Protein 4UAP (pdb70)

B-factor: mean 17.3, std 9.87, range [1.1, 60.05]

Sequence (299 aa):
SHMNITVSGDSSQLQSGMGLDKLIDGTTSSDDSSRMDLKWIFTSDQQDKGTTLPFEMTFEFNEPKTLENFTIYNRMNSNGTINIAAMKKVKAVGYLNGEEFDLGEKANNITSATTVYELGGKEFDKIVITALDSHKDKNTLAINEIEFYEKSSHMNITVSGDSSQLQSGMGLDKLIDGTTSSDDSSRMDLKWIFTSDQQDKGTLPFEMTFEFNEPKTLENFTIYNRMNSNGTINIAAMKKVKAVGYLNGEEFDLGEKANITSATTVYELGGKEFDKIVITALDSHKDKNTLAINEIEFYEK

Foldseek 3Di:
DDFDKDKDFDQQQWDPQAGPCLQAVPWQALDPNNKTKGHDDDDPPDPRFHFPFTKMKMFGPDKFFFQKKKWFWRPDPVQWGDQLEFFKKWKWFADPNDIGGQGMDGRDIHRMDMRGRRRDIGRMMMMTRHDGNHGRRGYMTRYMGIGGDD/DDWDKDKDFDQQQWAPQAGPCLQAVPWLALDPNNKTKGHDDDDDVDPRFHFDQTKMKIFTPAKDFFQKKKWFWRPDPVFWGDLLTFFKKWKWFADPRDIHTQGMDGRDIHRMDMRGDHRDIGRMMMMTRHDGNHGRRGYMTRYMGIHDD

Organism: Clostridium perfringens (strain ATCC 13124 / DSM 756 / JCM 1290 / NCIMB 6125 / NCTC 8237 / Type A) (NCBI:txid195103)

Radius of gyration: 20.45 Å; Cα contacts (8 Å, |Δi|>4): 781; chains: 2; bounding box: 58×43×59 Å

Secondary structure (P-SEA, 3-state):
cbbbbbbbcccccccccccccccccccccccccccccccccccccccccccccbbbbbbccccccccbbbbbccccccccccccccccccbbbbcccccccccccccccccccccccccccccbbbbbbccccccccbbbbcbbbbbccc/cbbbbbbbcccccccccccccccccccccccccccccccccccccccccccccbbbbbbccccccccbbbbbccccccccccccccccccbbbbcccccccccccccccccccccccccccccbbbbbbccccccccbbbbcbbbbbcc

Nearest PDB structures (foldseek):
  4uap-assembly2_B  TM=1.004E+00  e=4.461E-30  Clostridium perfringens ATCC 13124
  1t2x-assembly1_A  TM=7.916E-01  e=2.651E-08  Fusarium sp.
  2vz3-assembly1_A  TM=8.047E-01  e=5.692E-08  Fusarium graminearum
  6xlr-assembly1_A  TM=7.893E-01  e=4.499E-08  Fusarium graminearum
  2eid-assembly1_A  TM=7.692E-01  e=2.982E-08  Fusarium graminearum

Solvent-accessible surface area: 14359 Å² total; per-residue (Å²): 151,163,24,80,31,74,24,9,2,35,34,13,34,6,32,96,60,14,16,17,84,40,0,59,65,60,49,54,52,31,88,75,83,4,1,0,5,3,26,95,73,138,75,129,112,31,152,55,78,0,60,12,97,5,88,0,4,0,45,12,118,58,57,39,49,0,68,23,0,10,0,45,1,57,31,54,132,114,53,72,29,23,100,10,0,0,73,71,0,91,1,26,0,35,31,127,39,111,109,68,120,31,30,94,74,51,107,11,97,61,54,48,8,52,5,135,6,68,16,104,72,2,34,20,0,18,0,11,0,47,51,4,51,115,61,129,18,19,2,0,0,3,5,2,46,20,101,70,99,144,163,146,50,80,45,80,24,8,3,35,35,9,39,8,31,101,62,14,15,17,87,39,0,61,64,61,49,52,53,31,91,73,84,4,1,0,4,4,20,92,82,140,76,124,125,34,78,40,92,0,64,12,93,5,86,0,10,0,52,14,100,42,59,16,49,0,63,22,0,18,0,50,1,57,31,56,132,117,52,73,28,22,104,10,0,0,70,65,0,81,0,23,0,51,37,124,64,111,108,80,120,37,29,107,72,58,116,12,93,60,52,48,8,52,6,124,7,61,33,131,81,4,31,30,0,18,0,12,0,36,52,6,52,112,65,73,23,19,2,0,0,3,5,3,72,17,133,56,150

CATH classification: 2.60.120.260

InterPro domains:
  IPR000322 Glycoside hydrolase family 31, TIM barrel domain [PF01055] (448-575)
  IPR000421 Coagulation factor 5/8, C-terminal domain [PF00754] (972-1088)
  IPR000421 Coagulation factor 5/8, C-terminal domain [PF00754] (1647-1780)
  IPR000421 Coagulation factor 5/8, C-terminal domain [PS50022] (946-1096)
  IPR000421 Coagulation factor 5/8, C-terminal domain [PS50022] (1627-1785)
  IPR002105 Dockerin type I repeat [PF00404] (1105-1160)
  IPR003343 Bacterial Ig-like domain, group 2 [PF02368] (1792-1865)
  IPR003343 Bacterial Ig-like domain, group 2 [SM00635] (1472-1557)
  IPR003343 Bacterial Ig-like domain, group 2 [SM00635] (1790-1866)
  IPR003961 Fibronectin type III [PF00041] (872-948)
  IPR003961 Fibronectin type III [PF00041] (1879-1957)
  IPR003961 Fibronectin type III [PS50853] (871-954)
  IPR003961 Fibronectin type III [PS50853] (1880-1965)
  IPR003961 Fibronectin type III [SM00060] (869-941)
  IPR003961 Fibronectin type III [SM00060] (1878-1953)
  IPR003961 Fibronectin type III [cd00063] (870-951)
  IPR003961 Fibronectin type III [cd00063] (1879-1963)
  IPR008964 Invasin/intimin cell-adhesion fragments [SSF49373] (1791-1868)
  IPR008965 CBM2/CBM3, carbohydrate-binding domain superfamily [SSF49384] (1174-1295)
  IPR008979 Galactose-binding-like domain superfamily [SSF49785] (947-1096)

Structure (mmCIF, N/CA/C/O backbone):
data_4UAP
#
_entry.id   4UAP
#
_cell.length_a   48.300
_cell.length_b   84.750
_cell.length_c   86.170
_cell.angle_alpha   90.00
_cell.angle_beta   90.00
_cell.angle_gamma   90.00
#
_symmetry.space_group_name_H-M   'P 2 21 21'
#
loop_
_entity.id
_entity.type
_entity.pdbx_description
1 polymer 'Glycosyl hydrolase, family 31/fibronectin type III domain protein'
2 non-polymer 2-acetamido-2-deoxy-beta-D-galactopyranose
3 non-polymer 'CALCIUM ION'
4 non-polymer GLYCEROL
5 water water
#
loop_
_atom_site.group_PDB
_atom_site.id
_atom_site.type_symbol
_atom_site.label_atom_id
_atom_site.label_alt_id
_atom_site.label_comp_id
_atom_site.label_asym_id
_atom_site.label_entity_id
_atom_site.label_seq_id
_atom_site.pdbx_PDB_ins_code
_atom_site.Cartn_x
_atom_site.Cartn_y
_atom_site.Cartn_z
_atom_site.occupancy
_atom_site.B_iso_or_equiv
_atom_site.auth_seq_id
_atom_site.auth_comp_id
_atom_site.auth_asym_id
_atom_site.auth_atom_id
_atom_site.pdbx_PDB_model_num
ATOM 1 N N . SER A 1 2 ? 14.683 8.692 22.142 1.00 49.43 3 SER A N 1
ATOM 2 C CA . SER A 1 2 ? 14.043 7.393 22.320 1.00 47.18 3 SER A CA 1
ATOM 3 C C . SER A 1 2 ? 13.169 7.344 23.580 1.00 46.20 3 SER A C 1
ATOM 4 O O . SER A 1 2 ? 12.146 8.027 23.679 1.00 47.65 3 SER A O 1
ATOM 6 N N . HIS A 1 3 ? 13.569 6.506 24.527 1.00 42.13 4 HIS A N 1
ATOM 7 C CA . HIS A 1 3 ? 12.962 6.486 25.851 1.00 39.35 4 HIS A CA 1
ATOM 8 C C . HIS A 1 3 ? 13.924 7.190 26.793 1.00 41.11 4 HIS A C 1
ATOM 9 O O . HIS A 1 3 ? 15.136 6.996 26.709 1.00 38.06 4 HIS A O 1
ATOM 16 N N . MET A 1 4 ? 13.393 8.022 27.677 1.00 38.12 5 MET A N 1
ATOM 17 C CA . MET A 1 4 ? 14.243 8.863 28.512 1.00 38.40 5 MET A CA 1
ATOM 18 C C . MET A 1 4 ? 14.093 8.508 29.989 1.00 35.92 5 MET A C 1
ATOM 19 O O . MET A 1 4 ? 13.003 8.626 30.548 1.00 33.53 5 MET A O 1
ATOM 24 N N . ASN A 1 5 ? 15.184 8.067 30.612 1.00 27.92 6 ASN A N 1
ATOM 25 C CA . ASN A 1 5 ? 15.157 7.670 32.018 1.00 27.33 6 ASN A CA 1
ATOM 26 C C . ASN A 1 5 ? 15.073 8.880 32.940 1.00 25.78 6 ASN A C 1
ATOM 27 O O . ASN A 1 5 ? 15.886 9.799 32.858 1.00 30.22 6 ASN A O 1
ATOM 32 N N . ILE A 1 6 ? 14.076 8.875 33.813 1.00 22.67 7 ILE A N 1
ATOM 33 C CA . ILE A 1 6 ? 13.860 9.972 34.742 1.00 18.50 7 ILE A CA 1
ATOM 34 C C . ILE A 1 6 ? 13.914 9.480 36.179 1.00 16.52 7 ILE A C 1
ATOM 35 O O . ILE A 1 6 ? 13.303 8.471 36.514 1.00 18.08 7 ILE A O 1
ATOM 40 N N . THR A 1 7 ? 14.654 10.192 37.019 1.00 10.20 8 THR A N 1
ATOM 41 C CA . THR A 1 7 ? 14.685 9.912 38.447 1.00 16.75 8 THR A CA 1
ATOM 42 C C . THR A 1 7 ? 13.881 10.986 39.174 1.00 14.32 8 THR A C 1
ATOM 43 O O . THR A 1 7 ? 14.044 12.171 38.905 1.00 14.01 8 THR A O 1
ATOM 47 N N . VAL A 1 8 ? 12.985 10.575 40.063 1.00 10.38 9 VAL A N 1
ATOM 48 C CA . VAL A 1 8 ? 12.187 11.543 40.801 1.00 8.05 9 VAL A CA 1
ATOM 49 C C . VAL A 1 8 ? 12.484 11.435 42.299 1.00 10.96 9 VAL A C 1
ATOM 50 O O . VAL A 1 8 ? 12.659 10.351 42.833 1.00 10.33 9 VAL A O 1
ATOM 54 N N . SER A 1 9 ? 12.557 12.573 42.971 1.00 8.10 10 SER A N 1
ATOM 55 C CA . SER A 1 9 ? 12.862 12.586 44.386 1.00 6.71 10 SER A CA 1
ATOM 56 C C . SER A 1 9 ? 12.097 13.702 45.063 1.00 8.23 10 SER A C 1
ATOM 57 O O . SER A 1 9 ? 11.544 14.583 44.404 1.00 8.00 10 SER A O 1
ATOM 60 N N . GLY A 1 10 ? 12.039 13.641 46.386 1.00 6.79 11 GLY A N 1
ATOM 61 C CA . GLY A 1 10 ? 11.285 14.604 47.161 1.00 7.98 11 GLY A CA 1
ATOM 62 C C . GLY A 1 10 ? 10.865 13.944 48.460 1.00 7.47 11 GLY A C 1
ATOM 63 O O . GLY A 1 10 ? 11.262 12.807 48.733 1.00 6.22 11 GLY A O 1
ATOM 64 N N . ASP A 1 11 ? 10.066 14.646 49.257 1.00 7.34 12 ASP A N 1
ATOM 65 C CA . ASP A 1 11 ? 9.767 14.187 50.612 1.00 9.05 12 ASP A CA 1
ATOM 66 C C . ASP A 1 11 ? 8.579 13.224 50.650 1.00 8.82 12 ASP A C 1
ATOM 67 O O . ASP A 1 11 ? 7.407 13.621 50.766 1.00 7.54 12 ASP A O 1
ATOM 72 N N . SER A 1 12 ? 8.903 11.939 50.612 1.00 6.43 13 SER A N 1
ATOM 73 C CA . SER A 1 12 ? 7.886 10.900 50.599 1.00 11.12 13 SER A CA 1
ATOM 74 C C . SER A 1 12 ? 7.103 10.842 51.913 1.00 10.90 13 SER A C 1
ATOM 75 O O . SER A 1 12 ? 6.032 10.235 51.979 1.00 8.88 13 SER A O 1
ATOM 78 N N . SER A 1 13 ? 7.611 11.480 52.965 1.00 9.05 14 SER A N 1
ATOM 79 C CA . SER A 1 13 ? 6.879 11.432 54.227 1.00 14.25 14 SER A CA 1
ATOM 80 C C . SER A 1 13 ? 5.611 12.295 54.145 1.00 14.64 14 SER A C 1
ATOM 81 O O . SER A 1 13 ? 4.772 12.243 55.041 1.00 11.42 14 SER A O 1
ATOM 84 N N . GLN A 1 14 ? 5.462 13.067 53.065 1.00 10.12 15 GLN A N 1
ATOM 85 C CA . GLN A 1 14 ? 4.267 13.901 52.856 1.00 9.81 15 GLN A CA 1
ATOM 86 C C . GLN A 1 14 ? 3.131 13.162 52.155 1.00 11.62 15 GLN A C 1
ATOM 87 O O . GLN A 1 14 ? 2.024 13.685 52.036 1.00 10.19 15 GLN A O 1
ATOM 93 N N . LEU A 1 15 ? 3.413 11.956 51.685 1.00 9.07 16 LEU A N 1
ATOM 94 C CA . LEU A 1 15 ? 2.558 11.312 50.703 1.00 6.42 16 LEU A CA 1
ATOM 95 C C . LEU A 1 15 ? 1.814 10.131 51.275 1.00 11.75 16 LEU A C 1
ATOM 96 O O . LEU A 1 15 ? 2.271 9.488 52.221 1.00 8.53 16 LEU A O 1
ATOM 101 N N . GLN A 1 16 ? 0.665 9.844 50.677 1.00 6.47 17 GLN A N 1
ATOM 102 C CA . GLN A 1 16 ? -0.165 8.730 51.104 1.00 8.80 17 GLN A CA 1
ATOM 103 C C . GLN A 1 16 ? 0.503 7.411 50.749 1.00 12.68 17 GLN A C 1
ATOM 104 O O . GLN A 1 16 ? 1.056 7.257 49.656 1.00 9.10 17 GLN A O 1
ATOM 110 N N . SER A 1 17 ? 0.439 6.456 51.672 1.00 11.74 18 SER A N 1
ATOM 111 C CA . SER A 1 17 ? 1.028 5.137 51.452 1.00 14.38 18 SER A CA 1
ATOM 112 C C . SER A 1 17 ? 0.554 4.515 50.139 1.00 14.68 18 SER A C 1
ATOM 113 O O . SER A 1 17 ? -0.640 4.472 49.862 1.00 10.51 18 SER A O 1
ATOM 116 N N . GLY A 1 18 ? 1.484 4.024 49.327 1.00 13.62 19 GLY A N 1
ATOM 117 C CA . GLY A 1 18 ? 1.107 3.393 48.074 1.00 14.52 19 GLY A CA 1
ATOM 118 C C . GLY A 1 18 ? 0.849 4.374 46.943 1.00 12.68 19 GLY A C 1
ATOM 119 O O . GLY A 1 18 ? 0.581 3.971 45.814 1.00 14.12 19 GLY A O 1
ATOM 120 N N . MET A 1 19 ? 0.948 5.663 47.252 1.00 11.30 20 MET A N 1
ATOM 121 C CA . MET A 1 19 ? 0.673 6.737 46.302 1.00 8.90 20 MET A CA 1
ATOM 122 C C . MET A 1 19 ? 1.845 7.715 46.300 1.00 8.78 20 MET A C 1
ATOM 123 O O . MET A 1 19 ? 1.662 8.928 46.401 1.00 7.69 20 MET A O 1
ATOM 128 N N . GLY A 1 20 ? 3.058 7.175 46.188 1.00 12.42 21 GLY A N 1
ATOM 129 C CA . GLY A 1 20 ? 4.263 7.979 46.304 1.00 9.77 21 GLY A CA 1
ATOM 130 C C . GLY A 1 20 ? 4.787 8.540 44.990 1.00 9.14 21 GLY A C 1
ATOM 131 O O . GLY A 1 20 ? 4.097 8.523 43.974 1.00 7.95 21 GLY A O 1
ATOM 132 N N . LEU A 1 21 ? 6.022 9.032 45.027 1.00 8.63 22 LEU A N 1
ATOM 133 C CA . LEU A 1 21 ? 6.649 9.713 43.892 1.00 10.67 22 LEU A CA 1
ATOM 134 C C . LEU A 1 21 ? 6.681 8.873 42.620 1.00 8.52 22 LEU A C 1
ATOM 135 O O . LEU A 1 21 ? 6.604 9.403 41.521 1.00 9.24 22 LEU A O 1
ATOM 140 N N . ASP A 1 22 ? 6.812 7.561 42.783 1.00 10.19 23 ASP A N 1
ATOM 141 C CA . ASP A 1 22 ? 6.886 6.641 41.658 1.00 10.73 23 ASP A CA 1
ATOM 142 C C . ASP A 1 22 ? 5.646 6.714 40.774 1.00 11.92 23 ASP A C 1
ATOM 143 O O . ASP A 1 22 ? 5.721 6.466 39.567 1.00 10.04 23 ASP A O 1
ATOM 148 N N . LYS A 1 23 ? 4.512 7.081 41.368 1.00 9.73 24 LYS A N 1
ATOM 149 C CA . LYS A 1 23 ? 3.252 7.171 40.618 1.00 8.80 24 LYS A CA 1
ATOM 150 C C . LYS A 1 23 ? 3.221 8.381 39.678 1.00 8.24 24 LYS A C 1
ATOM 151 O O . LYS A 1 23 ? 2.308 8.521 38.866 1.00 8.23 24 LYS A O 1
ATOM 157 N N . LEU A 1 24 ? 4.207 9.264 39.795 1.00 7.29 25 LEU A N 1
ATOM 158 C CA . LEU A 1 24 ? 4.311 10.391 38.868 1.00 7.73 25 LEU A CA 1
ATOM 159 C C . LEU A 1 24 ? 4.886 9.946 37.530 1.00 9.27 25 LEU A C 1
ATOM 160 O O . LEU A 1 24 ? 4.682 10.604 36.512 1.00 8.99 25 LEU A O 1
ATOM 165 N N . ILE A 1 25 ? 5.614 8.834 37.529 1.00 7.56 26 ILE A N 1
ATOM 166 C CA . ILE A 1 25 ? 6.291 8.400 36.311 1.00 6.90 26 ILE A CA 1
ATOM 167 C C . ILE A 1 25 ? 6.084 6.917 35.991 1.00 10.15 26 ILE A C 1
ATOM 168 O O . ILE A 1 25 ? 6.868 6.322 35.252 1.00 12.89 26 ILE A O 1
ATOM 173 N N . ASP A 1 26 ? 5.018 6.320 36.515 1.00 13.58 27 ASP A N 1
ATOM 174 C CA . ASP A 1 26 ? 4.807 4.888 36.304 1.00 15.21 27 ASP A CA 1
ATOM 175 C C . ASP A 1 26 ? 4.068 4.600 34.997 1.00 17.93 27 ASP A C 1
ATOM 176 O O . ASP A 1 26 ? 3.810 3.446 34.671 1.00 20.07 27 ASP A O 1
ATOM 181 N N . GLY A 1 27 ? 3.728 5.648 34.253 1.00 16.54 28 GLY A N 1
ATOM 182 C CA . GLY A 1 27 ? 3.084 5.483 32.962 1.00 12.71 28 GLY A CA 1
ATOM 183 C C . GLY A 1 27 ? 1.574 5.380 33.061 1.00 19.65 28 GLY A C 1
ATOM 184 O O . GLY A 1 27 ? 0.927 4.839 32.167 1.00 20.62 28 GLY A O 1
ATOM 185 N N . THR A 1 28 ? 1.003 5.889 34.148 1.00 11.33 29 THR A N 1
ATOM 186 C CA . THR A 1 28 ? -0.444 5.878 34.322 1.00 10.36 29 THR A CA 1
ATOM 187 C C . THR A 1 28 ? -0.979 7.293 34.405 1.00 12.50 29 THR A C 1
ATOM 188 O O . THR A 1 28 ? -0.760 7.983 35.398 1.00 9.21 29 THR A O 1
ATOM 192 N N . THR A 1 29 ? -1.711 7.718 33.382 1.00 10.46 30 THR A N 1
ATOM 193 C CA . THR A 1 29 ? -2.190 9.098 33.339 1.00 11.95 30 THR A CA 1
ATOM 194 C C . THR A 1 29 ? -3.650 9.253 33.754 1.00 7.46 30 THR A C 1
ATOM 195 O O . THR A 1 29 ? -4.168 10.367 33.795 1.00 10.49 30 THR A O 1
ATOM 199 N N . SER A 1 30 ? -4.324 8.148 34.050 1.00 10.21 31 SER A N 1
ATOM 200 C CA . SER A 1 30 ? -5.732 8.236 34.450 1.00 11.35 31 SER A CA 1
ATOM 201 C C . SER A 1 30 ? -5.850 8.814 35.855 1.00 10.70 31 SER A C 1
ATOM 202 O O . SER A 1 30 ? -4.860 8.882 36.592 1.00 10.84 31 SER A O 1
ATOM 205 N N . SER A 1 31 ? -7.060 9.216 36.228 1.00 9.46 32 SER A N 1
ATOM 206 C CA . SER A 1 31 ? -7.306 9.821 37.541 1.00 11.25 32 SER A CA 1
ATOM 207 C C . SER A 1 31 ? -7.618 8.798 38.635 1.00 12.55 32 SER A C 1
ATOM 208 O O . SER A 1 31 ? -7.890 9.176 39.779 1.00 11.56 32 SER A O 1
ATOM 211 N N . ASP A 1 32 ? -7.576 7.512 38.287 1.00 13.95 33 ASP A N 1
ATOM 212 C CA . ASP A 1 32 ? -7.850 6.429 39.236 1.00 13.23 33 ASP A CA 1
ATOM 213 C C . ASP A 1 32 ? -6.920 6.519 40.439 1.00 16.05 33 ASP A C 1
ATOM 214 O O . ASP A 1 32 ? -5.784 6.961 40.288 1.00 11.63 33 ASP A O 1
ATOM 219 N N . ASP A 1 33 ? -7.384 6.093 41.617 1.00 15.42 34 ASP A N 1
ATOM 220 C CA . ASP A 1 33 ? -6.536 6.088 42.817 1.00 14.61 34 ASP A CA 1
ATOM 221 C C . ASP A 1 33 ? -5.219 5.365 42.565 1.00 17.78 34 ASP A C 1
ATOM 222 O O . ASP A 1 33 ? -4.170 5.756 43.090 1.00 14.09 34 ASP A O 1
ATOM 227 N N . SER A 1 34 ? -5.281 4.298 41.769 1.00 13.07 35 SER A N 1
ATOM 228 C CA . SER A 1 34 ? -4.112 3.461 41.531 1.00 17.23 35 SER A CA 1
ATOM 229 C C . SER A 1 34 ? -3.055 4.123 40.627 1.00 13.54 35 SER A C 1
ATOM 230 O O . SER A 1 34 ? -1.926 3.634 40.530 1.00 12.25 35 SER A O 1
ATOM 233 N N . SER A 1 35 ? -3.416 5.228 39.977 1.00 10.63 36 SER A N 1
ATOM 234 C CA . SER A 1 35 ? -2.486 5.950 39.089 1.00 10.45 36 SER A CA 1
ATOM 235 C C . SER A 1 35 ? -1.714 7.084 39.770 1.00 7.62 36 SER A C 1
ATOM 236 O O . SER A 1 35 ? -0.652 7.495 39.293 1.00 7.94 36 SER A O 1
ATOM 239 N N . ARG A 1 36 ? -2.250 7.599 40.872 1.00 6.99 37 ARG A N 1
ATOM 240 C CA . ARG A 1 36 ? -1.863 8.923 41.358 1.00 7.48 37 ARG A CA 1
ATOM 241 C C . ARG A 1 36 ? -0.801 8.960 42.449 1.00 8.45 37 ARG A C 1
ATOM 242 O O . ARG A 1 36 ? -0.651 8.009 43.219 1.00 7.56 37 ARG A O 1
ATOM 250 N N . MET A 1 37 ? -0.085 10.085 42.500 1.00 6.69 38 MET A N 1
ATOM 251 C CA . MET A 1 37 ? 0.630 10.539 43.689 1.00 7.08 38 MET A CA 1
ATOM 252 C C . MET A 1 37 ? -0.298 11.476 44.465 1.00 8.44 38 MET A C 1
ATOM 253 O O . MET A 1 37 ? -0.802 12.454 43.903 1.00 7.38 38 MET A O 1
ATOM 258 N N . ASP A 1 38 ? -0.524 11.173 45.742 1.00 7.82 39 ASP A N 1
ATOM 259 C CA . ASP A 1 38 ? -1.385 11.972 46.608 1.00 7.76 39 ASP A CA 1
ATOM 260 C C . ASP A 1 38 ? -0.638 12.371 47.883 1.00 6.72 39 ASP A C 1
ATOM 261 O O . ASP A 1 38 ? 0.090 11.563 48.458 1.00 5.58 39 ASP A O 1
ATOM 266 N N . LEU A 1 39 ? -0.843 13.601 48.336 1.00 5.12 40 LEU A N 1
ATOM 267 C CA . LEU A 1 39 ? -0.492 13.979 49.698 1.00 7.63 40 LEU A CA 1
ATOM 268 C C . LEU A 1 39 ? -1.273 13.075 50.655 1.00 9.33 40 LEU A C 1
ATOM 269 O O . LEU A 1 39 ? -2.331 12.561 50.282 1.00 4.98 40 LEU A O 1
ATOM 274 N N . LYS A 1 40 ? -0.770 12.881 51.873 1.00 6.36 41 LYS A N 1
ATOM 275 C CA . LYS A 1 40 ? -1.432 11.995 52.837 1.00 7.09 41 LYS A CA 1
ATOM 276 C C . LYS A 1 40 ? -2.934 12.257 52.954 1.00 8.93 41 LYS A C 1
ATOM 277 O O . LYS A 1 40 ? -3.368 13.400 53.140 1.00 7.08 41 LYS A O 1
ATOM 283 N N . TRP A 1 41 ? -3.726 11.197 52.844 1.00 7.95 42 TRP A N 1
ATOM 284 C CA . TRP A 1 41 ? -5.172 11.330 53.026 1.00 8.68 42 TRP A CA 1
ATOM 285 C C . TRP A 1 41 ? -5.519 11.656 54.473 1.00 8.11 42 TRP A C 1
ATOM 286 O O . TRP A 1 41 ? -4.827 11.230 55.399 1.00 8.09 42 TRP A O 1
ATOM 297 N N . ILE A 1 42 ? -6.581 12.430 54.653 1.00 7.93 43 ILE A N 1
ATOM 298 C CA . ILE A 1 42 ? -7.089 12.757 55.972 1.00 12.64 43 ILE A CA 1
ATOM 299 C C . ILE A 1 42 ? -8.193 11.780 56.364 1.00 9.60 43 ILE A C 1
ATOM 300 O O . ILE A 1 42 ? -9.238 11.750 55.722 1.00 8.56 43 ILE A O 1
ATOM 305 N N . PHE A 1 43 ? -7.961 11.000 57.417 1.00 8.47 44 PHE A N 1
ATOM 306 C CA . PHE A 1 43 ? -8.882 9.935 57.816 1.00 8.70 44 PHE A CA 1
ATOM 307 C C . PHE A 1 43 ? -9.714 10.277 59.044 1.00 9.20 44 PHE A C 1
ATOM 308 O O . PHE A 1 43 ? -10.781 9.704 59.246 1.00 7.85 44 PHE A O 1
ATOM 316 N N . THR A 1 44 ? -9.200 11.174 59.885 1.00 6.95 45 THR A N 1
ATOM 317 C CA . THR A 1 44 ? -9.911 11.577 61.095 1.00 10.21 45 THR A CA 1
ATOM 318 C C . THR A 1 44 ? -9.861 13.081 61.253 1.00 12.76 45 THR A C 1
ATOM 319 O O . THR A 1 44 ? -8.982 13.752 60.704 1.00 9.55 45 THR A O 1
ATOM 323 N N . SER A 1 45 ? -10.815 13.602 62.012 1.00 9.05 46 SER A N 1
ATOM 324 C CA . SER A 1 45 ? -10.915 15.031 62.251 1.00 11.39 46 SER A CA 1
ATOM 325 C C . SER A 1 45 ? -9.794 15.550 63.151 1.00 10.92 46 SER A C 1
ATOM 326 O O . SER A 1 45 ? -9.546 16.745 63.172 1.00 13.84 46 SER A O 1
ATOM 329 N N . ASP A 1 46 ? -9.123 14.671 63.894 1.00 11.06 47 ASP A N 1
ATOM 330 C CA . ASP A 1 46 ? -8.040 15.136 64.780 1.00 13.60 47 ASP A CA 1
ATOM 331 C C . ASP A 1 46 ? -6.644 14.688 64.330 1.00 20.17 47 ASP A C 1
ATOM 332 O O . ASP A 1 46 ? -5.661 14.828 65.062 1.00 19.04 47 ASP A O 1
ATOM 337 N N . GLN A 1 47 ? -6.565 14.162 63.115 1.00 15.36 48 GLN A N 1
ATOM 338 C CA . GLN A 1 47 ? -5.306 13.696 62.549 1.00 15.72 48 GLN A CA 1
ATOM 339 C C . GLN A 1 47 ? -4.257 14.806 62.493 1.00 18.88 48 GLN A C 1
ATOM 340 O O . GLN A 1 47 ? -4.532 15.904 62.019 1.00 20.14 48 GLN A O 1
ATOM 346 N N . GLN A 1 48 ? -3.052 14.516 62.968 1.00 18.99 49 GLN A N 1
ATOM 347 C CA . GLN A 1 48 ? -1.995 15.528 62.985 1.00 25.25 49 GLN A CA 1
ATOM 348 C C . GLN A 1 48 ? -0.871 15.156 62.026 1.00 19.51 49 GLN A C 1
ATOM 349 O O . GLN A 1 48 ? -0.076 16.012 61.645 1.00 22.60 49 GLN A O 1
ATOM 355 N N . ASP A 1 49 ? -0.828 13.881 61.633 1.00 18.22 50 ASP A N 1
ATOM 356 C CA . ASP A 1 49 ? 0.059 13.401 60.567 1.00 23.74 50 ASP A CA 1
ATOM 357 C C . ASP A 1 49 ? -0.473 13.785 59.176 1.00 21.99 50 ASP A C 1
ATOM 358 O O . ASP A 1 49 ? -1.344 13.103 58.625 1.00 18.58 50 ASP A O 1
ATOM 363 N N . LYS A 1 50 ? 0.039 14.879 58.621 1.00 16.34 51 LYS A N 1
ATOM 364 C CA . LYS A 1 50 ? -0.440 15.380 57.330 1.00 18.25 51 LYS A CA 1
ATOM 365 C C . LYS A 1 50 ? 0.706 15.781 56.399 1.00 19.47 51 LYS A C 1
ATOM 366 O O . LYS A 1 50 ? 1.832 16.017 56.844 1.00 15.92 51 LYS A O 1
ATOM 372 N N . GLY A 1 51 ? 0.410 15.858 55.105 1.00 12.69 52 GLY A N 1
ATOM 373 C CA . GLY A 1 51 ? 1.339 16.447 54.158 1.00 11.52 52 GLY A CA 1
ATOM 374 C C . GLY A 1 51 ? 0.959 17.898 53.999 1.00 15.82 52 GLY A C 1
ATOM 375 O O . GLY A 1 51 ? -0.204 18.257 54.222 1.00 12.13 52 GLY A O 1
ATOM 376 N N . THR A 1 52 ? 1.907 18.745 53.610 1.00 8.62 53 THR A N 1
ATOM 377 C CA A THR A 1 52 ? 1.600 20.157 53.425 0.50 15.46 53 THR A CA 1
ATOM 378 C CA B THR A 1 52 ? 1.611 20.160 53.438 0.50 15.46 53 THR A CA 1
ATOM 379 C C . THR A 1 52 ? 2.191 20.716 52.138 1.00 17.92 53 THR A C 1
ATOM 380 O O . THR A 1 52 ? 3.285 20.330 51.714 1.00 18.11 53 THR A O 1
ATOM 387 N N . LEU A 1 53 ? 1.448 21.613 51.509 1.00 11.32 54 LEU A N 1
ATOM 388 C CA . LEU A 1 53 ? 1.967 22.377 50.387 1.00 11.53 54 LEU A CA 1
ATOM 389 C C . LEU A 1 53 ? 2.703 23.573 50.983 1.00 15.11 54 LEU A C 1
ATOM 390 O O . LEU A 1 53 ? 2.363 24.013 52.072 1.00 14.59 54 LEU A O 1
ATOM 395 N N . PRO A 1 54 ? 3.713 24.103 50.280 1.00 16.24 55 PRO A N 1
ATOM 396 C CA . PRO A 1 54 ? 4.158 23.684 48.945 1.00 14.27 55 PRO A CA 1
ATOM 397 C C . PRO A 1 54 ? 4.865 22.331 48.956 1.00 13.79 55 PRO A C 1
ATOM 398 O O . PRO A 1 54 ? 5.571 21.998 49.909 1.00 13.50 55 PRO A O 1
ATOM 402 N N . PHE A 1 55 ? 4.676 21.556 47.897 1.00 10.91 56 PHE A N 1
ATOM 403 C CA . PHE A 1 55 ? 5.342 20.262 47.793 1.00 9.59 56 PHE A CA 1
ATOM 404 C C . PHE A 1 55 ? 6.258 20.237 46.570 1.00 10.22 56 PHE A C 1
ATOM 405 O O . PHE A 1 55 ? 5.821 20.436 45.439 1.00 8.21 56 PHE A O 1
ATOM 413 N N . GLU A 1 56 ? 7.532 19.978 46.819 1.00 8.77 57 GLU A N 1
ATOM 414 C CA . GLU A 1 56 ? 8.567 20.050 45.804 1.00 9.65 57 GLU A CA 1
ATOM 415 C C . GLU A 1 56 ? 8.898 18.669 45.252 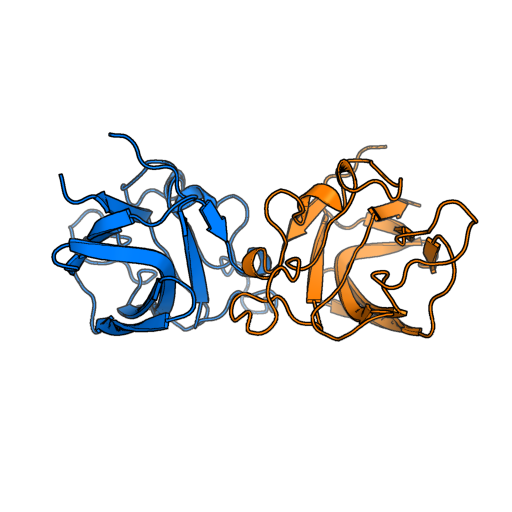1.00 8.75 57 GLU A C 1
ATOM 416 O O . GLU A 1 56 ? 9.178 17.734 46.008 1.00 10.49 57 GLU A O 1
ATOM 422 N N . MET A 1 57 ? 8.854 18.552 43.929 1.00 6.10 58 MET A N 1
ATOM 423 C CA . MET A 1 57 ? 9.146 17.308 43.227 1.00 7.05 58 MET A CA 1
ATOM 424 C C . MET A 1 57 ? 10.349 17.543 42.307 1.00 8.08 58 MET A C 1
ATOM 425 O O . MET A 1 57 ? 10.310 18.422 41.444 1.00 5.96 58 MET A O 1
ATOM 430 N N . THR A 1 58 ? 11.413 16.771 42.504 1.00 5.91 59 THR A N 1
ATOM 431 C CA . THR A 1 58 ? 12.642 16.959 41.738 1.00 6.94 59 THR A CA 1
ATOM 432 C C . THR A 1 58 ? 12.817 15.859 40.700 1.00 9.25 59 THR A C 1
ATOM 433 O O . THR A 1 58 ? 12.727 14.674 41.022 1.00 9.33 59 THR A O 1
ATOM 437 N N . PHE A 1 59 ? 13.067 16.264 39.458 1.00 7.14 60 PHE A N 1
ATOM 438 C CA . PHE A 1 59 ? 13.240 15.326 38.354 1.00 6.35 60 PHE A CA 1
ATOM 439 C C . PHE A 1 59 ? 14.629 15.487 37.752 1.00 9.40 60 PHE A C 1
ATOM 440 O O . PHE A 1 59 ? 15.033 16.587 37.387 1.00 8.08 60 PHE A O 1
ATOM 448 N N . GLU A 1 60 ? 15.353 14.385 37.651 1.00 9.31 61 GLU A N 1
ATOM 449 C CA . GLU A 1 60 ? 16.702 14.429 37.117 1.00 15.06 61 GLU A CA 1
ATOM 450 C C . GLU A 1 60 ? 16.864 13.449 35.970 1.00 17.50 61 GLU A C 1
ATOM 451 O O . GLU A 1 60 ? 16.260 12.372 35.957 1.00 14.97 61 GLU A O 1
ATOM 457 N N . PHE A 1 61 ? 17.679 13.843 35.004 1.00 13.95 62 PHE A N 1
ATOM 458 C CA . PHE A 1 61 ? 18.058 12.965 33.920 1.00 19.70 62 PHE A CA 1
ATOM 459 C C . PHE A 1 61 ? 19.541 12.646 34.133 1.00 24.65 62 PHE A C 1
ATOM 460 O O . PHE A 1 61 ? 20.271 13.457 34.709 1.00 25.04 62 PHE A O 1
ATOM 468 N N . ASN A 1 62 ? 19.996 11.479 33.693 1.00 25.03 63 ASN A N 1
ATOM 469 C CA . ASN A 1 62 ? 21.398 11.115 33.914 1.00 28.42 63 ASN A CA 1
ATOM 470 C C . ASN A 1 62 ? 22.353 11.917 33.040 1.00 25.09 63 ASN A C 1
ATOM 471 O O . ASN A 1 62 ? 23.568 11.908 33.259 1.00 22.66 63 ASN A O 1
ATOM 476 N N . GLU A 1 63 ? 21.801 12.609 32.050 1.00 22.09 64 GLU A N 1
ATOM 477 C CA . GLU A 1 63 ? 22.571 13.571 31.271 1.00 24.03 64 GLU A CA 1
ATOM 478 C C . GLU A 1 63 ? 21.618 14.646 30.773 1.00 25.50 64 GLU A C 1
ATOM 479 O O . GLU A 1 63 ? 20.419 14.396 30.664 1.00 20.23 64 GLU A O 1
ATOM 482 N N . PRO A 1 64 ? 22.145 15.847 30.484 1.00 20.98 65 PRO A N 1
ATOM 483 C CA . PRO A 1 64 ? 21.294 16.956 30.029 1.00 19.75 65 PRO A CA 1
ATOM 484 C C . PRO A 1 64 ? 20.395 16.542 28.865 1.00 18.43 65 PRO A C 1
ATOM 485 O O . PRO A 1 64 ? 20.801 15.781 27.993 1.00 19.20 65 PRO A O 1
ATOM 489 N N . LYS A 1 65 ? 19.155 17.009 28.886 1.00 14.58 66 LYS A N 1
ATOM 490 C CA . LYS A 1 65 ? 18.197 16.698 27.839 1.00 15.83 66 LYS A CA 1
ATOM 491 C C . LYS A 1 65 ? 17.630 17.986 27.283 1.00 16.74 66 LYS A C 1
ATOM 492 O O . LYS A 1 65 ? 17.383 18.929 28.032 1.00 10.33 66 LYS A O 1
ATOM 498 N N . THR A 1 66 ? 17.428 18.032 25.972 1.00 14.37 67 THR A N 1
ATOM 499 C CA . THR A 1 66 ? 16.718 19.155 25.378 1.00 13.26 67 THR A CA 1
ATOM 500 C C . THR A 1 66 ? 15.242 18.773 25.287 1.00 14.13 67 THR A C 1
ATOM 501 O O . THR A 1 66 ? 14.885 17.780 24.660 1.00 14.68 67 THR A O 1
ATOM 505 N N . LEU A 1 67 ? 14.396 19.569 25.935 1.00 10.41 68 LEU A N 1
ATOM 506 C CA . LEU A 1 67 ? 12.986 19.229 26.127 1.00 11.55 68 LEU A CA 1
ATOM 507 C C . LEU A 1 67 ? 12.040 20.116 25.328 1.00 12.91 68 LEU A C 1
ATOM 508 O O . LEU A 1 67 ? 12.193 21.336 25.307 1.00 10.93 68 LEU A O 1
ATOM 513 N N . GLU A 1 68 ? 11.052 19.505 24.685 1.00 10.65 69 GLU A N 1
ATOM 514 C CA . GLU A 1 68 ? 9.961 20.270 24.087 1.00 14.27 69 GLU A CA 1
ATOM 515 C C . GLU A 1 68 ? 9.008 20.770 25.181 1.00 12.23 69 GLU A C 1
ATOM 516 O O . GLU A 1 68 ? 8.580 21.923 25.167 1.00 11.50 69 GLU A O 1
ATOM 522 N N . ASN A 1 69 ? 8.690 19.905 26.140 1.00 9.31 70 ASN A N 1
ATOM 523 C CA . ASN A 1 69 ? 7.797 20.284 27.238 1.00 9.24 70 ASN A CA 1
ATOM 524 C C . ASN A 1 69 ? 7.833 19.285 28.375 1.00 8.92 70 ASN A C 1
ATOM 525 O O . ASN A 1 69 ? 8.385 18.197 28.229 1.00 10.05 70 ASN A O 1
ATOM 530 N N . PHE A 1 70 ? 7.234 19.642 29.505 1.00 7.29 71 PHE A N 1
ATOM 531 C CA . PHE A 1 70 ? 6.729 18.599 30.377 1.00 8.40 71 PHE A CA 1
ATOM 532 C C . PHE A 1 70 ? 5.247 18.861 30.606 1.00 8.14 71 PHE A C 1
ATOM 533 O O . PHE A 1 70 ? 4.770 19.995 30.492 1.00 6.45 71 PHE A O 1
ATOM 541 N N . THR A 1 71 ? 4.527 17.778 30.871 1.00 6.99 72 THR A N 1
ATOM 542 C CA . THR A 1 71 ? 3.079 17.780 30.950 1.00 6.42 72 THR A CA 1
ATOM 543 C C . THR A 1 71 ? 2.635 17.136 32.248 1.00 9.43 72 THR A C 1
ATOM 544 O O . THR A 1 71 ? 2.960 15.976 32.513 1.00 6.63 72 THR A O 1
ATOM 548 N N . ILE A 1 72 ? 1.899 17.904 33.047 1.00 5.70 73 ILE A N 1
ATOM 549 C CA . ILE A 1 72 ? 1.360 17.446 34.314 1.00 8.11 73 ILE A CA 1
ATOM 550 C C . ILE A 1 72 ? -0.090 17.021 34.088 1.00 8.40 73 ILE A C 1
ATOM 551 O O . ILE A 1 72 ? -0.888 17.795 33.556 1.00 7.17 73 ILE A O 1
ATOM 556 N N . TYR A 1 73 ? -0.411 15.785 34.460 1.00 4.78 74 TYR A N 1
ATOM 557 C CA . TYR A 1 73 ? -1.768 15.283 34.331 1.00 8.00 74 TYR A CA 1
ATOM 558 C C . TYR A 1 73 ? -2.502 15.430 35.659 1.00 7.85 74 TYR A C 1
ATOM 559 O O . TYR A 1 73 ? -2.113 14.847 36.677 1.00 6.54 74 TYR A O 1
ATOM 568 N N . ASN A 1 74 ? -3.563 16.231 35.639 1.00 8.36 75 ASN A N 1
ATOM 569 C CA . ASN A 1 74 ? -4.283 16.582 36.849 1.00 8.96 75 ASN A CA 1
ATOM 570 C C . ASN A 1 74 ? -5.440 15.635 37.122 1.00 9.01 75 ASN A C 1
ATOM 571 O O . ASN A 1 74 ? -5.978 15.019 36.207 1.00 7.98 75 ASN A O 1
ATOM 576 N N . ARG A 1 75 ? -5.813 15.525 38.391 1.00 6.64 76 ARG A N 1
ATOM 577 C CA . ARG A 1 75 ? -6.887 14.621 38.771 1.00 7.53 76 ARG A CA 1
ATOM 578 C C . ARG A 1 75 ? -8.223 15.205 38.335 1.00 7.26 76 ARG A C 1
ATOM 579 O O . ARG A 1 75 ? -8.617 16.276 38.791 1.00 9.51 76 ARG A O 1
ATOM 587 N N . MET A 1 76 ? -8.917 14.490 37.457 1.00 8.71 77 MET A N 1
ATOM 588 C CA . MET A 1 76 ? -10.189 14.971 36.921 1.00 9.16 77 MET A CA 1
ATOM 589 C C . MET A 1 76 ? -11.350 14.083 37.364 1.00 11.17 77 MET A C 1
ATOM 590 O O . MET A 1 76 ? -11.176 12.885 37.614 1.00 9.44 77 MET A O 1
ATOM 595 N N . ASN A 1 77 ? -12.534 14.679 37.455 1.00 9.69 78 ASN A N 1
ATOM 596 C CA . ASN A 1 77 ? -13.751 13.912 37.688 1.00 11.33 78 ASN A CA 1
ATOM 597 C C . ASN A 1 77 ? -14.190 13.274 36.388 1.00 17.59 78 ASN A C 1
ATOM 598 O O . ASN A 1 77 ? -13.766 13.708 35.322 1.00 15.75 78 ASN A O 1
ATOM 603 N N . SER A 1 78 ? -15.048 12.259 36.468 1.00 17.56 79 SER A N 1
ATOM 604 C CA . SER A 1 78 ? -15.489 11.550 35.265 1.00 21.29 79 SER A CA 1
ATOM 605 C C . SER A 1 78 ? -16.176 12.478 34.255 1.00 18.95 79 SER A C 1
ATOM 606 O O . SER A 1 78 ? -16.144 12.216 33.057 1.00 21.73 79 SER A O 1
ATOM 609 N N . ASN A 1 79 ? -16.781 13.565 34.727 1.00 14.61 80 ASN A N 1
ATOM 610 C CA . ASN A 1 79 ? -17.472 14.478 33.818 1.00 19.05 80 ASN A CA 1
ATOM 611 C C . ASN A 1 79 ? -16.556 15.541 33.214 1.00 21.34 80 ASN A C 1
ATOM 612 O O . ASN A 1 79 ? -17.027 16.495 32.602 1.00 19.64 80 ASN A O 1
ATOM 617 N N . GLY A 1 80 ? -15.248 15.394 33.400 1.00 17.28 81 GLY A N 1
ATOM 618 C CA . GLY A 1 80 ? -14.316 16.324 32.791 1.00 18.17 81 GLY A CA 1
ATOM 619 C C . GLY A 1 80 ? -13.999 17.579 33.588 1.00 16.62 81 GLY A C 1
ATOM 620 O O . GLY A 1 80 ? -13.160 18.381 33.169 1.00 18.70 81 GLY A O 1
ATOM 621 N N . THR A 1 81 ? -14.660 17.769 34.727 1.00 14.87 82 THR A N 1
ATOM 622 C CA . THR A 1 81 ? -14.312 18.880 35.608 1.00 12.21 82 THR A CA 1
ATOM 623 C C . THR A 1 81 ? -13.115 18.480 36.482 1.00 11.70 82 THR A C 1
ATOM 624 O O . THR A 1 81 ? -12.904 17.298 36.744 1.00 8.78 82 THR A O 1
ATOM 628 N N . ILE A 1 82 ? -12.338 19.462 36.930 1.00 11.93 83 ILE A N 1
ATOM 629 C CA . ILE A 1 82 ? -11.157 19.170 37.742 1.00 11.42 83 ILE A CA 1
ATOM 630 C C . ILE A 1 82 ? -11.573 18.828 39.185 1.00 11.46 83 ILE A C 1
ATOM 631 O O . ILE A 1 82 ? -12.431 19.496 39.778 1.00 9.61 83 ILE A O 1
ATOM 636 N N . ASN A 1 83 ? -10.985 17.771 39.739 1.00 7.64 84 ASN A N 1
ATOM 637 C CA . ASN A 1 83 ? -11.361 17.327 41.078 1.00 9.60 84 ASN A CA 1
ATOM 638 C C . ASN A 1 83 ? -10.878 18.297 42.145 1.00 10.69 84 ASN A C 1
ATOM 639 O O . ASN A 1 83 ? -9.883 18.996 41.965 1.00 10.57 84 ASN A O 1
ATOM 644 N N . ILE A 1 84 ? -11.593 18.342 43.260 1.00 9.10 85 ILE A N 1
ATOM 645 C CA . ILE A 1 84 ? -11.259 19.248 44.351 1.00 9.32 85 ILE A CA 1
ATOM 646 C C . ILE A 1 84 ? -9.846 19.004 44.944 1.00 11.50 85 ILE A C 1
ATOM 647 O O . ILE A 1 84 ? -9.223 19.919 45.494 1.00 10.53 85 ILE A O 1
ATOM 652 N N . ALA A 1 85 ? -9.325 17.784 44.814 1.00 7.82 86 ALA A N 1
ATOM 653 C CA . ALA A 1 85 ? -7.997 17.480 45.358 1.00 9.76 86 ALA A CA 1
ATOM 654 C C . ALA A 1 85 ? -6.868 17.807 44.372 1.00 10.26 86 ALA A C 1
ATOM 655 O O . ALA A 1 85 ? -5.694 17.733 44.727 1.00 7.85 86 ALA A O 1
ATOM 657 N N . ALA A 1 86 ? -7.220 18.170 43.140 1.00 6.83 87 ALA A N 1
ATOM 658 C CA . ALA A 1 86 ? -6.218 18.462 42.117 1.00 8.70 87 ALA A CA 1
ATOM 659 C C . ALA A 1 86 ? -5.412 19.743 42.379 1.00 8.58 87 ALA A C 1
ATOM 660 O O . ALA A 1 86 ? -5.819 20.632 43.136 1.00 8.20 87 ALA A O 1
ATOM 662 N N . MET A 1 87 ? -4.255 19.814 41.732 1.00 9.29 88 MET A N 1
ATOM 663 C CA . MET A 1 87 ? -3.399 20.995 41.755 1.00 7.18 88 MET A CA 1
ATOM 664 C C . MET A 1 87 ? -4.138 22.221 41.185 1.00 8.52 88 MET A C 1
ATOM 665 O O . MET A 1 87 ? -4.898 22.110 40.216 1.00 8.62 88 MET A O 1
ATOM 670 N N . LYS A 1 88 ? -3.919 23.379 41.800 1.00 7.94 89 LYS A N 1
ATOM 671 C CA . LYS A 1 88 ? -4.519 24.632 41.350 1.00 9.85 89 LYS A CA 1
ATOM 672 C C . LYS A 1 88 ? -3.449 25.618 40.894 1.00 9.44 89 LYS A C 1
ATOM 673 O O . LYS A 1 88 ? -3.696 26.458 40.032 1.00 8.40 89 LYS A O 1
ATOM 679 N N . LYS A 1 89 ? -2.261 25.516 41.495 1.00 8.93 90 LYS A N 1
ATOM 680 C CA . LYS A 1 89 ? -1.168 26.448 41.233 1.00 8.84 90 LYS A CA 1
ATOM 681 C C . LYS A 1 89 ? 0.185 25.757 41.359 1.00 8.97 90 LYS A C 1
ATOM 682 O O . LYS A 1 89 ? 0.423 24.987 42.286 1.00 7.69 90 LYS A O 1
ATOM 688 N N . VAL A 1 90 ? 1.076 26.052 40.427 1.00 7.46 91 VAL A N 1
ATOM 689 C CA . VAL A 1 90 ? 2.334 25.335 40.335 1.00 7.51 91 VAL A CA 1
ATOM 690 C C . VAL A 1 90 ? 3.409 26.283 39.866 1.00 9.87 91 VAL A C 1
ATOM 691 O O . VAL A 1 90 ? 3.130 27.258 39.166 1.00 8.99 91 VAL A O 1
ATOM 695 N N . LYS A 1 91 ? 4.641 26.009 40.264 1.00 7.31 92 LYS A N 1
ATOM 696 C CA . LYS A 1 91 ? 5.770 26.705 39.678 1.00 10.51 92 LYS A CA 1
ATOM 697 C C . LYS A 1 91 ? 6.824 25.679 39.314 1.00 9.50 92 LYS A C 1
ATOM 698 O O . LYS A 1 91 ? 6.775 24.530 39.766 1.00 8.25 92 LYS A O 1
ATOM 704 N N . ALA A 1 92 ? 7.788 26.087 38.503 1.00 7.76 93 ALA A N 1
ATOM 705 C CA . ALA A 1 92 ? 8.860 25.176 38.152 1.00 7.46 93 ALA A CA 1
ATOM 706 C C . ALA A 1 92 ? 10.151 25.934 37.875 1.00 9.17 93 ALA A C 1
ATOM 707 O O . ALA A 1 92 ? 10.137 27.105 37.482 1.00 9.82 93 ALA A O 1
ATOM 7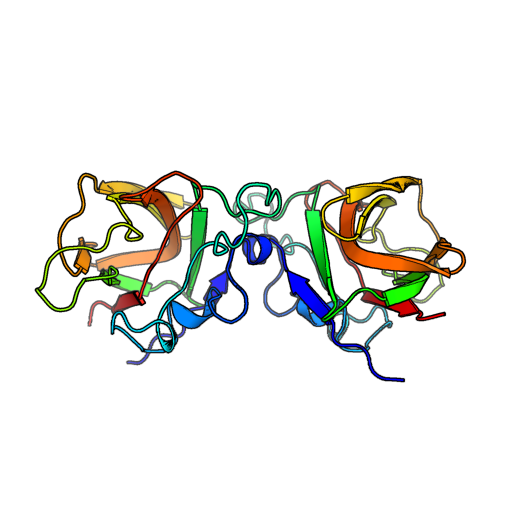09 N N . VAL A 1 93 ? 11.259 25.241 38.097 1.00 8.41 94 VAL A N 1
ATOM 710 C CA . VAL A 1 93 ? 12.598 25.775 37.895 1.00 11.30 94 VAL A CA 1
ATOM 711 C C . VAL A 1 93 ? 13.426 24.695 37.223 1.00 13.35 94 VAL A C 1
ATOM 712 O O . VAL A 1 93 ? 13.292 23.514 37.559 1.00 10.15 94 VAL A O 1
ATOM 716 N N . GLY A 1 94 ? 14.260 25.087 36.264 1.00 7.06 95 GLY A N 1
ATOM 717 C CA . GLY A 1 94 ? 15.124 24.137 35.594 1.00 9.92 95 GLY A CA 1
ATOM 718 C C . GLY A 1 94 ? 16.570 24.472 35.906 1.00 10.36 95 GLY A C 1
ATOM 719 O O . GLY A 1 94 ? 16.892 25.624 36.208 1.00 9.40 95 GLY A O 1
ATOM 720 N N . TYR A 1 95 ? 17.434 23.465 35.842 1.00 12.48 96 TYR A N 1
ATOM 721 C CA . TYR A 1 95 ? 18.862 23.656 36.085 1.00 12.41 96 TYR A CA 1
ATOM 722 C C . TYR A 1 95 ? 19.689 23.030 34.971 1.00 14.63 96 TYR A C 1
ATOM 723 O O . TYR A 1 95 ? 19.342 21.986 34.418 1.00 11.15 96 TYR A O 1
ATOM 732 N N . LEU A 1 96 ? 20.795 23.684 34.650 1.00 15.14 97 LEU A N 1
ATOM 733 C CA . LEU A 1 96 ? 21.768 23.137 33.729 1.00 14.92 97 LEU A CA 1
ATOM 734 C C . LEU A 1 96 ? 23.155 23.567 34.223 1.00 16.53 97 LEU A C 1
ATOM 735 O O . LEU A 1 96 ? 23.450 24.763 34.311 1.00 15.22 97 LEU A O 1
ATOM 740 N N . ASN A 1 97 ? 23.970 22.584 34.594 1.00 19.30 98 ASN A N 1
ATOM 741 C CA . ASN A 1 97 ? 25.306 22.835 35.133 1.00 24.29 98 ASN A CA 1
ATOM 742 C C . ASN A 1 97 ? 25.312 23.841 36.276 1.00 24.32 98 ASN A C 1
ATOM 743 O O . ASN A 1 97 ? 26.169 24.719 36.327 1.00 27.66 98 ASN A O 1
ATOM 748 N N . GLY A 1 98 ? 24.339 23.728 37.176 1.00 26.18 99 GLY A N 1
ATOM 749 C CA . GLY A 1 98 ? 24.220 24.661 38.283 1.00 27.73 99 GLY A CA 1
ATOM 750 C C . GLY A 1 98 ? 23.475 25.949 37.953 1.00 29.80 99 GLY A C 1
ATOM 751 O O . GLY A 1 98 ? 22.904 26.575 38.849 1.00 37.87 99 GLY A O 1
ATOM 752 N N . GLU A 1 99 ? 23.492 26.349 36.682 1.00 27.10 100 GLU A N 1
ATOM 753 C CA . GLU A 1 99 ? 22.738 27.517 36.211 1.00 25.26 100 GLU A CA 1
ATOM 754 C C . GLU A 1 99 ? 21.225 27.267 36.420 1.00 25.89 100 GLU A C 1
ATOM 755 O O . GLU A 1 99 ? 20.713 26.215 36.053 1.00 14.96 100 GLU A O 1
ATOM 761 N N . GLU A 1 100 ? 20.531 28.230 37.028 1.00 18.91 101 GLU A N 1
ATOM 762 C CA . GLU A 1 100 ? 19.104 28.107 37.337 1.00 21.67 101 GLU A CA 1
ATOM 763 C C . GLU A 1 100 ? 18.232 28.890 36.353 1.00 21.19 101 GLU A C 1
ATOM 764 O O . GLU A 1 100 ? 18.567 30.015 35.977 1.00 20.56 101 GLU A O 1
ATOM 770 N N . PHE A 1 101 ? 17.116 28.292 35.938 1.00 16.95 102 PHE A N 1
ATOM 771 C CA . PHE A 1 101 ? 16.196 28.935 35.005 1.00 10.96 102 PHE A CA 1
ATOM 772 C C . PHE A 1 101 ? 14.768 28.918 35.530 1.00 16.74 102 PHE A C 1
ATOM 773 O O . PHE A 1 101 ? 14.168 27.857 35.674 1.00 12.73 102 PHE A O 1
ATOM 781 N N . ASP A 1 102 ? 14.229 30.101 35.798 1.00 14.26 103 ASP A N 1
ATOM 782 C CA . ASP A 1 102 ? 12.854 30.239 36.257 1.00 16.34 103 ASP A CA 1
ATOM 783 C C . ASP A 1 102 ? 11.900 29.874 35.120 1.00 17.17 103 ASP A C 1
ATOM 784 O O . ASP A 1 102 ? 11.884 30.534 34.086 1.00 14.16 103 ASP A O 1
ATOM 789 N N . LEU A 1 103 ? 11.113 28.816 35.294 1.00 9.96 104 LEU A N 1
ATOM 790 C CA . LEU A 1 103 ? 10.181 28.419 34.240 1.00 13.64 104 LEU A CA 1
ATOM 791 C C . LEU A 1 103 ? 8.789 28.999 34.476 1.00 15.56 104 LEU A C 1
ATOM 792 O O . LEU A 1 103 ? 7.881 28.808 33.672 1.00 13.92 104 LEU A O 1
ATOM 797 N N . GLY A 1 104 ? 8.622 29.693 35.592 1.00 16.20 105 GLY A N 1
ATOM 798 C CA . GLY A 1 104 ? 7.393 30.414 35.831 1.00 16.03 105 GLY A CA 1
ATOM 799 C C . GLY A 1 104 ? 6.312 29.629 36.546 1.00 16.51 105 GLY A C 1
ATOM 800 O O . GLY A 1 104 ? 6.446 28.437 36.845 1.00 13.52 105 GLY A O 1
ATOM 801 N N . GLU A 1 105 ? 5.211 30.320 36.796 1.00 13.35 106 GLU A N 1
ATOM 802 C CA . GLU A 1 105 ? 4.134 29.793 37.607 1.00 15.70 106 GLU A CA 1
ATOM 803 C C . GLU A 1 105 ? 2.886 29.683 36.760 1.00 19.20 106 GLU A C 1
ATOM 804 O O . GLU A 1 105 ? 2.652 30.509 35.880 1.00 17.92 106 GLU A O 1
ATOM 810 N N . LYS A 1 106 ? 2.100 28.643 36.996 1.00 14.67 107 LYS A N 1
ATOM 811 C CA . LYS A 1 106 ? 0.807 28.534 36.342 1.00 12.30 107 LYS A CA 1
ATOM 812 C C . LYS A 1 106 ? -0.252 28.459 37.423 1.00 15.99 107 LYS A C 1
ATOM 813 O O . LYS A 1 106 ? -0.130 27.661 38.354 1.00 10.40 107 LYS A O 1
ATOM 819 N N . ALA A 1 107 ? -1.272 29.312 37.315 1.00 15.39 108 ALA A N 1
ATOM 820 C CA . ALA A 1 107 ? -2.285 29.437 38.366 1.00 12.77 108 ALA A CA 1
ATOM 821 C C . ALA A 1 107 ? -3.694 29.168 37.843 1.00 12.92 108 ALA A C 1
ATOM 822 O O . ALA A 1 107 ? -3.907 29.082 36.634 1.00 12.16 108 ALA A O 1
ATOM 824 N N . ASN A 1 108 ? -4.646 29.022 38.768 1.00 12.90 109 ASN A N 1
ATOM 825 C CA A ASN A 1 108 ? -6.043 28.766 38.430 0.51 15.28 109 ASN A CA 1
ATOM 826 C CA B ASN A 1 108 ? -6.046 28.782 38.417 0.49 15.28 109 ASN A CA 1
ATOM 827 C C . ASN A 1 108 ? -6.198 27.601 37.468 1.00 14.47 109 ASN A C 1
ATOM 828 O O . ASN A 1 108 ? -6.973 27.654 36.513 1.00 12.18 109 ASN A O 1
ATOM 837 N N . ILE A 1 109 ? -5.448 26.538 37.729 1.00 12.66 110 ILE A N 1
ATOM 838 C CA . ILE A 1 109 ? -5.476 25.369 36.871 1.00 9.49 110 ILE A CA 1
ATOM 839 C C . ILE A 1 109 ? -6.849 24.732 36.898 1.00 14.87 110 ILE A C 1
ATOM 840 O O . ILE A 1 109 ? -7.382 24.475 37.975 1.00 13.56 110 ILE A O 1
ATOM 845 N N . THR A 1 110 ? -7.423 24.487 35.720 1.00 10.62 111 THR A N 1
ATOM 846 C CA . THR A 1 110 ? -8.719 23.818 35.626 1.00 12.07 111 THR A CA 1
ATOM 847 C C . THR A 1 110 ? -8.753 22.713 34.576 1.00 13.39 111 THR A C 1
AT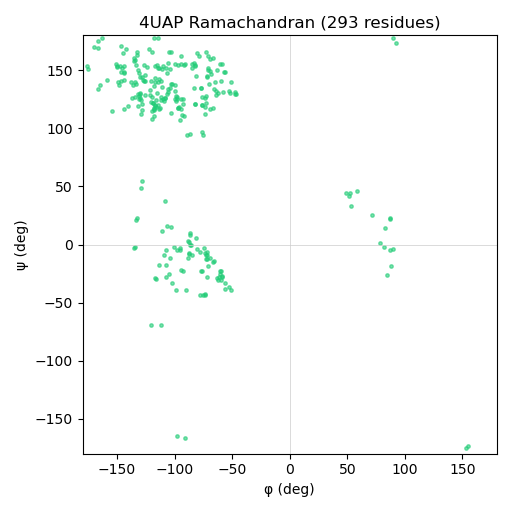OM 848 O O . THR A 1 110 ? -9.777 22.055 34.411 1.00 13.91 111 THR A O 1
ATOM 852 N N . SER A 1 111 ? -7.655 22.507 33.855 1.00 11.40 112 SER A N 1
ATOM 853 C CA . SER A 1 111 ? -7.685 21.570 32.730 1.00 13.70 112 SER A CA 1
ATOM 854 C C . SER A 1 111 ? -7.037 20.223 33.053 1.00 13.94 112 SER A C 1
ATOM 855 O O . SER A 1 111 ? -6.317 20.092 34.045 1.00 13.18 112 SER A O 1
ATOM 858 N N . ALA A 1 112 ? -7.283 19.232 32.195 1.00 8.71 113 ALA A N 1
ATOM 859 C CA . ALA A 1 112 ? -6.775 17.879 32.406 1.00 13.65 113 ALA A CA 1
ATOM 860 C C . ALA A 1 112 ? -5.246 17.829 32.390 1.00 9.64 113 ALA A C 1
ATOM 861 O O . ALA A 1 112 ? -4.645 16.965 33.022 1.00 9.10 113 ALA A O 1
ATOM 863 N N . THR A 1 113 ? -4.616 18.743 31.658 1.00 8.60 114 THR A N 1
ATOM 864 C CA . THR A 1 113 ? -3.154 18.791 31.650 1.00 8.77 114 THR A CA 1
ATOM 865 C C . THR A 1 113 ? -2.676 20.203 31.877 1.00 11.05 114 THR A C 1
ATOM 866 O O . THR A 1 113 ? -3.354 21.169 31.516 1.00 12.04 114 THR A O 1
ATOM 870 N N . THR A 1 114 ? -1.505 20.308 32.488 1.00 6.51 115 THR A N 1
ATOM 871 C CA . THR A 1 114 ? -0.825 21.574 32.652 1.00 11.35 115 THR A CA 1
ATOM 872 C C . THR A 1 114 ? 0.495 21.413 31.935 1.00 11.40 115 THR A C 1
ATOM 873 O O . THR A 1 114 ? 1.313 20.577 32.320 1.00 9.16 115 THR A O 1
ATOM 877 N N . VAL A 1 115 ? 0.685 22.182 30.871 1.00 8.95 116 VAL A N 1
ATOM 878 C CA . VAL A 1 115 ? 1.834 21.981 30.001 1.00 10.56 116 VAL A CA 1
ATOM 879 C C . VAL A 1 115 ? 2.817 23.148 30.093 1.00 12.92 116 VAL A C 1
ATOM 880 O O . VAL A 1 115 ? 2.441 24.308 29.910 1.00 9.66 116 VAL A O 1
ATOM 884 N N . TYR A 1 116 ? 4.067 22.825 30.419 1.00 10.05 117 TYR A N 1
ATOM 885 C CA . TYR A 1 116 ? 5.169 23.784 30.361 1.00 10.53 117 TYR A CA 1
ATOM 886 C C . TYR A 1 116 ? 5.873 23.636 29.026 1.00 11.70 117 TYR A C 1
ATOM 887 O O . TYR A 1 116 ? 6.558 22.635 28.789 1.00 9.40 117 TYR A O 1
ATOM 896 N N . GLU A 1 117 ? 5.682 24.609 28.141 1.00 8.77 118 GLU A N 1
ATOM 897 C CA . GLU A 1 117 ? 6.340 24.574 26.843 1.00 12.96 118 GLU A CA 1
ATOM 898 C C . GLU A 1 117 ? 7.752 25.107 27.000 1.00 13.61 118 GLU A C 1
ATOM 899 O O . GLU A 1 117 ? 7.945 26.253 27.418 1.00 17.49 118 GLU A O 1
ATOM 905 N N . LEU A 1 118 ? 8.735 24.278 26.667 1.00 11.17 119 LEU A N 1
ATOM 906 C CA . LEU A 1 118 ? 10.133 24.602 26.949 1.00 10.97 119 LEU A CA 1
ATOM 907 C C . LEU A 1 118 ? 10.952 24.935 25.700 1.00 17.08 119 LEU A C 1
ATOM 908 O O . LEU A 1 118 ? 12.096 25.371 25.810 1.00 19.05 119 LEU A O 1
ATOM 913 N N . GLY A 1 119 ? 10.371 24.714 24.522 1.00 14.59 120 GLY A N 1
ATOM 914 C CA . GLY A 1 119 ? 10.995 25.094 23.264 1.00 13.97 120 GLY A CA 1
ATOM 915 C C . GLY A 1 119 ? 12.409 24.594 23.029 1.00 18.35 120 GLY A C 1
ATOM 916 O O . GLY A 1 119 ? 13.215 25.275 22.393 1.00 17.39 120 GLY A O 1
ATOM 917 N N . GLY A 1 120 ? 12.718 23.408 23.543 1.00 13.91 121 GLY A N 1
ATOM 918 C CA . GLY A 1 120 ? 14.031 22.815 23.350 1.00 13.02 121 GLY A CA 1
ATOM 919 C C . GLY A 1 120 ? 15.108 23.297 24.304 1.00 14.61 121 GLY A C 1
ATOM 920 O O . GLY A 1 120 ? 16.294 23.057 24.068 1.00 15.07 121 GLY A O 1
ATOM 921 N N . LYS A 1 121 ? 14.719 23.965 25.388 1.00 10.66 122 LYS A N 1
ATOM 922 C CA . LYS A 1 121 ? 15.703 24.331 26.400 1.00 17.19 122 LYS A CA 1
ATOM 923 C C . LYS A 1 121 ? 16.297 23.056 26.991 1.00 11.85 122 LYS A C 1
ATOM 924 O O . LYS A 1 121 ? 15.634 22.017 27.043 1.00 11.76 122 LYS A O 1
ATOM 929 N N . GLU A 1 122 ? 17.550 23.144 27.416 1.00 10.40 123 GLU A N 1
ATOM 930 C CA . GLU A 1 122 ? 18.294 21.976 27.887 1.00 13.71 123 GLU A CA 1
ATOM 931 C C . GLU A 1 122 ? 18.431 21.996 29.404 1.00 10.82 123 GLU A C 1
ATOM 932 O O . GLU A 1 122 ? 18.759 23.022 29.988 1.00 11.32 123 GLU A O 1
ATOM 938 N N . PHE A 1 123 ? 18.170 20.863 30.045 1.00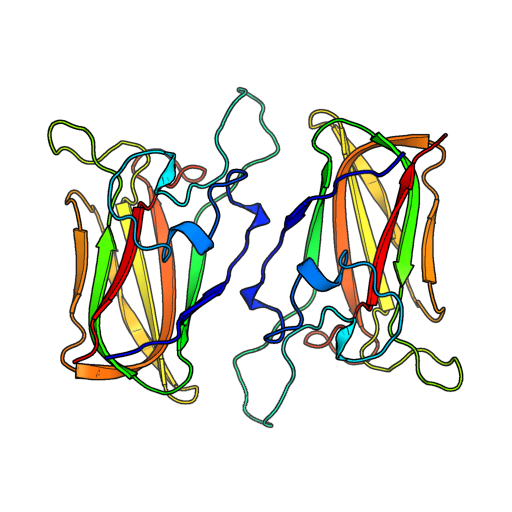 10.37 124 PHE A N 1
ATOM 939 C CA . PHE A 1 123 ? 18.214 20.796 31.506 1.00 11.06 124 PHE A CA 1
ATOM 940 C C . PHE A 1 123 ? 18.752 19.462 31.961 1.00 10.50 124 PHE A C 1
ATOM 941 O O . PHE A 1 123 ? 18.512 18.456 31.303 1.00 9.17 124 PHE A O 1
ATOM 949 N N . ASP A 1 124 ? 19.434 19.436 33.101 1.00 12.13 125 ASP A N 1
ATOM 950 C CA . ASP A 1 124 ? 19.717 18.149 33.731 1.00 16.94 125 ASP A CA 1
ATOM 951 C C . ASP A 1 124 ? 18.818 17.897 34.945 1.00 15.70 125 ASP A C 1
ATOM 952 O O . ASP A 1 124 ? 18.769 16.781 35.461 1.00 12.60 125 ASP A O 1
ATOM 957 N N . LYS A 1 125 ? 18.112 18.935 35.389 1.00 13.39 126 LYS A N 1
ATOM 958 C CA . LYS A 1 125 ? 17.207 18.829 36.539 1.00 12.41 126 LYS A CA 1
ATOM 959 C C . LYS A 1 125 ? 16.032 19.789 36.398 1.00 9.87 126 LYS A C 1
ATOM 960 O O . LYS A 1 125 ? 16.199 20.922 35.951 1.00 8.79 126 LYS A O 1
ATOM 966 N N . ILE A 1 126 ? 14.841 19.332 36.777 1.00 8.40 127 ILE A N 1
ATOM 967 C CA . ILE A 1 126 ? 13.676 20.202 36.799 1.00 5.71 127 ILE A CA 1
ATOM 968 C C . ILE A 1 126 ? 12.982 20.011 38.131 1.00 8.12 127 ILE A C 1
ATOM 969 O O . ILE A 1 126 ? 12.754 18.881 38.575 1.00 6.54 127 ILE A O 1
ATOM 974 N N . VAL A 1 127 ? 12.693 21.115 38.799 1.00 6.27 128 VAL A N 1
ATOM 975 C CA . VAL A 1 127 ? 12.034 21.037 40.089 1.00 6.56 128 VAL A CA 1
ATOM 976 C C . VAL A 1 127 ? 10.670 21.661 39.953 1.00 6.07 128 VAL A C 1
ATOM 977 O O . VAL A 1 127 ? 10.556 22.825 39.573 1.00 8.20 128 VAL A O 1
ATOM 981 N N . ILE A 1 128 ? 9.645 20.864 40.226 1.00 6.50 129 ILE A N 1
ATOM 982 C CA . ILE A 1 128 ? 8.250 21.298 40.102 1.00 5.48 129 ILE A CA 1
ATOM 983 C C . ILE A 1 128 ? 7.635 21.410 41.480 1.00 7.15 129 ILE A C 1
ATOM 984 O O . ILE A 1 128 ? 7.659 20.457 42.249 1.00 8.28 129 ILE A O 1
ATOM 989 N N . THR A 1 129 ? 7.087 22.572 41.804 1.00 8.69 130 THR A N 1
ATOM 990 C CA . THR A 1 129 ? 6.519 22.758 43.125 1.00 9.00 130 THR A CA 1
ATOM 991 C C . THR A 1 129 ? 5.027 23.035 43.043 1.00 8.63 130 THR A C 1
ATOM 992 O O . THR A 1 129 ? 4.608 24.039 42.470 1.00 8.25 130 THR A O 1
ATOM 996 N N . ALA A 1 130 ? 4.236 22.125 43.604 1.00 6.77 131 ALA A N 1
ATOM 997 C CA . ALA A 1 130 ? 2.809 22.353 43.790 1.00 10.74 131 ALA A CA 1
ATOM 998 C C . ALA A 1 130 ? 2.604 23.368 44.922 1.00 9.60 131 ALA A C 1
ATOM 999 O O . ALA A 1 130 ? 3.058 23.154 46.044 1.00 8.33 131 ALA A O 1
ATOM 1001 N N . LEU A 1 131 ? 1.933 24.474 44.611 1.00 10.48 132 LEU A N 1
ATOM 1002 C CA . LEU A 1 131 ? 1.789 25.582 45.552 1.00 9.43 132 LEU A CA 1
ATOM 1003 C C . LEU A 1 131 ? 0.413 25.597 46.194 1.00 12.18 132 LEU A C 1
ATOM 1004 O O . LEU A 1 131 ? 0.262 26.007 47.340 1.00 14.34 132 LEU A O 1
ATOM 1009 N N . ASP A 1 132 ? -0.594 25.167 45.441 1.00 9.51 133 ASP A N 1
ATOM 1010 C CA . ASP A 1 132 ? -1.959 25.152 45.939 1.00 11.42 133 ASP A CA 1
ATOM 1011 C C . ASP A 1 132 ? -2.750 24.026 45.284 1.00 12.77 133 ASP A C 1
ATOM 1012 O O . ASP A 1 132 ? -2.425 23.586 44.174 1.00 10.08 133 ASP A O 1
ATOM 1017 N N . SER A 1 133 ? -3.771 23.548 45.985 1.00 9.35 134 SER A N 1
ATOM 1018 C CA . SER A 1 133 ? -4.742 22.625 45.405 1.00 8.63 134 SER A CA 1
ATOM 1019 C C . SER A 1 133 ? -6.124 23.287 45.419 1.00 12.14 134 SER A C 1
ATOM 1020 O O . SER A 1 133 ? -6.275 24.401 45.911 1.00 10.54 134 SER A O 1
ATOM 1023 N N . HIS A 1 134 ? -7.127 22.604 44.882 1.00 9.50 135 HIS A N 1
ATOM 1024 C CA . HIS A 1 134 ? -8.487 23.134 44.893 1.00 11.75 135 HIS A CA 1
ATOM 1025 C C . HIS A 1 134 ? -9.215 22.908 46.205 1.00 15.64 135 HIS A C 1
ATOM 1026 O O . HIS A 1 134 ? -10.399 23.218 46.313 1.00 14.30 135 HIS A O 1
ATOM 1033 N N . LYS A 1 135 ? -8.521 22.373 47.204 1.00 10.42 136 LYS A N 1
ATOM 1034 C CA . LYS A 1 135 ? -9.186 22.045 48.467 1.00 14.37 136 LYS A CA 1
ATOM 1035 C C . LYS A 1 135 ? -8.548 22.792 49.616 1.00 14.44 136 LYS A C 1
ATOM 1036 O O . LYS A 1 135 ? -9.155 23.694 50.182 1.00 17.01 136 LYS A O 1
ATOM 1042 N N . ASP A 1 136 ? -7.317 22.418 49.952 1.00 11.55 137 ASP A N 1
ATOM 1043 C CA . ASP A 1 136 ? -6.595 23.052 51.051 1.00 12.22 137 ASP A CA 1
ATOM 1044 C C . ASP A 1 136 ? -5.125 22.665 50.989 1.00 15.44 137 ASP A C 1
ATOM 1045 O O . ASP A 1 136 ? -4.732 21.837 50.168 1.00 10.41 137 ASP A O 1
ATOM 1050 N N . LYS A 1 137 ? -4.323 23.244 51.877 1.00 10.28 138 LYS A N 1
ATOM 1051 C CA . LYS A 1 137 ? -2.877 23.065 51.811 1.00 15.92 138 LYS A CA 1
ATOM 1052 C C . LYS A 1 137 ? -2.427 21.678 52.274 1.00 12.89 138 LYS A C 1
ATOM 1053 O O . LYS A 1 137 ? -1.239 21.370 52.230 1.00 13.31 138 LYS A O 1
ATOM 1059 N N . ASN A 1 138 ? -3.358 20.841 52.724 1.00 11.74 139 ASN A N 1
ATOM 1060 C CA . ASN A 1 138 ? -2.993 19.476 53.108 1.00 10.42 139 ASN A CA 1
ATOM 1061 C C . ASN A 1 138 ? -3.460 18.440 52.092 1.00 10.29 139 ASN A C 1
ATOM 1062 O O . ASN A 1 138 ? -3.483 17.244 52.389 1.00 11.06 139 ASN A O 1
ATOM 1067 N N . THR A 1 139 ? -3.808 18.891 50.891 1.00 6.18 140 THR A N 1
ATOM 1068 C CA . THR A 1 139 ? -4.381 18.004 49.890 1.00 6.04 140 THR A CA 1
ATOM 1069 C C . THR A 1 139 ? -3.765 18.248 48.511 1.00 8.94 140 THR A C 1
ATOM 1070 O O . THR A 1 139 ? -3.570 19.392 48.101 1.00 9.97 140 THR A O 1
ATOM 1074 N N . LEU A 1 140 ? -3.466 17.169 47.796 1.00 6.76 141 LEU A N 1
ATOM 1075 C CA . LEU A 1 140 ? -2.894 17.264 46.455 1.00 5.78 141 LEU A CA 1
ATOM 1076 C C . LEU A 1 140 ? -2.968 15.915 45.768 1.00 7.89 141 LEU A C 1
ATOM 1077 O O . LEU A 1 140 ? -2.608 14.899 46.365 1.00 7.48 141 LEU A O 1
ATOM 1082 N N . ALA A 1 141 ? -3.415 15.907 44.516 1.00 4.61 142 ALA A N 1
ATOM 1083 C CA . ALA A 1 141 ? -3.427 14.692 43.714 1.00 5.54 142 ALA A CA 1
ATOM 1084 C C . ALA A 1 141 ? -2.891 14.996 42.326 1.00 7.46 142 ALA A C 1
ATOM 1085 O O . ALA A 1 141 ? -3.368 15.908 41.654 1.00 9.05 142 ALA A O 1
ATOM 1087 N N . ILE A 1 142 ? -1.895 14.228 41.900 1.00 6.77 143 ILE A N 1
ATOM 1088 C CA . ILE A 1 142 ? -1.347 14.343 40.555 1.00 5.64 143 ILE A CA 1
ATOM 1089 C C . ILE A 1 142 ? -1.296 12.956 39.918 1.00 6.58 143 ILE A C 1
ATOM 1090 O O . ILE A 1 142 ? -0.801 12.015 40.534 1.00 6.90 143 ILE A O 1
ATOM 1095 N N . ASN A 1 143 ? -1.821 12.822 38.700 1.00 6.87 144 ASN A N 1
ATOM 1096 C CA . ASN A 1 143 ? -1.837 11.527 38.015 1.00 5.55 144 ASN A CA 1
ATOM 1097 C C . ASN A 1 143 ? -0.473 11.095 37.496 1.00 4.92 144 ASN A C 1
ATOM 1098 O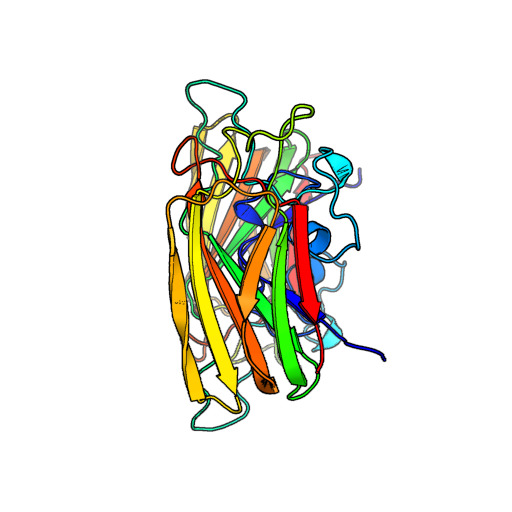 O . ASN A 1 143 ? -0.095 9.938 37.590 1.00 6.51 144 ASN A O 1
ATOM 1103 N N . GLU A 1 144 ? 0.253 12.035 36.909 1.00 5.71 145 GLU A N 1
ATOM 1104 C CA . GLU A 1 144 ? 1.448 11.699 36.149 1.00 7.64 145 GLU A CA 1
ATOM 1105 C C . GLU A 1 144 ? 2.114 12.985 35.718 1.00 7.09 145 GLU A C 1
ATOM 1106 O O . GLU A 1 144 ? 1.443 13.998 35.537 1.00 7.05 145 GLU A O 1
ATOM 1112 N N . ILE A 1 145 ? 3.431 12.949 35.569 1.00 6.96 146 ILE A N 1
ATOM 1113 C CA . ILE A 1 145 ? 4.141 14.036 34.924 1.00 8.40 146 ILE A CA 1
ATOM 1114 C C . ILE A 1 145 ? 5.014 13.408 33.852 1.00 11.57 146 ILE A C 1
ATOM 1115 O O . ILE A 1 145 ? 5.787 12.500 34.144 1.00 8.38 146 ILE A O 1
ATOM 1120 N N . GLU A 1 146 ? 4.843 13.867 32.612 1.00 8.91 147 GLU A N 1
ATOM 1121 C CA . GLU A 1 146 ? 5.560 13.336 31.447 1.00 10.96 147 GLU A CA 1
ATOM 1122 C C . GLU A 1 146 ? 6.508 14.365 30.854 1.00 10.37 147 GLU A C 1
ATOM 1123 O O . GLU A 1 146 ? 6.176 15.549 30.794 1.00 11.97 147 GLU A O 1
ATOM 1129 N N . PHE A 1 147 ? 7.670 13.906 30.394 1.00 8.63 148 PHE A N 1
ATOM 1130 C CA . PHE A 1 147 ? 8.676 14.787 29.799 1.00 11.09 148 PHE A CA 1
ATOM 1131 C C . PHE A 1 147 ? 8.865 14.431 28.324 1.00 14.97 148 PHE A C 1
ATOM 1132 O O . PHE A 1 147 ? 9.026 13.263 27.976 1.00 14.94 148 PHE A O 1
ATOM 1140 N N . TYR A 1 148 ? 8.809 15.435 27.459 1.00 9.17 149 TYR A N 1
ATOM 1141 C CA . TYR A 1 148 ? 8.903 15.204 26.016 1.00 12.27 149 TYR A CA 1
ATOM 1142 C C . TYR A 1 148 ? 10.192 15.789 25.463 1.00 14.36 149 TYR A C 1
ATOM 1143 O O . TYR A 1 148 ? 10.416 17.001 25.532 1.00 11.77 149 TYR A O 1
ATOM 1152 N N . GLU A 1 149 ? 11.040 14.925 24.922 1.00 11.87 150 GLU A N 1
ATOM 1153 C CA . GLU A 1 149 ? 12.346 15.346 24.431 1.00 17.00 150 GLU A CA 1
ATOM 1154 C C . GLU A 1 149 ? 12.251 15.960 23.028 1.00 20.33 150 GLU A C 1
ATOM 1155 O O . GLU A 1 149 ? 11.428 15.546 22.209 1.00 19.06 150 GLU A O 1
ATOM 1161 N N . LYS A 1 150 ? 13.087 16.957 22.755 1.00 20.90 151 LYS A N 1
ATOM 1162 C CA . LYS A 1 150 ? 13.152 17.528 21.419 1.00 24.07 151 LYS A CA 1
ATOM 1163 C C . LYS A 1 150 ? 13.873 16.546 20.504 1.00 36.23 151 LYS A C 1
ATOM 1164 O O . LYS A 1 150 ? 15.070 16.294 20.681 1.00 33.59 151 LYS A O 1
ATOM 1170 N N . SER A 1 151 ? 13.107 15.989 19.560 1.00 43.40 152 SER A N 1
ATOM 1171 C CA . SER A 1 151 ? 13.565 15.061 18.516 1.00 51.14 152 SER A CA 1
ATOM 1172 C C . SER A 1 151 ? 14.967 14.481 18.706 1.00 48.32 152 SER A C 1
ATOM 1173 O O . SER A 1 151 ? 15.839 14.648 17.854 1.00 54.01 152 SER A O 1
ATOM 1176 N N . SER B 1 2 ? 9.289 -13.843 64.481 1.00 34.98 3 SER B N 1
ATOM 1177 C CA . SER B 1 2 ? 9.159 -12.388 64.449 1.00 41.07 3 SER B CA 1
ATOM 1178 C C . SER B 1 2 ? 9.151 -11.845 63.015 1.00 38.53 3 SER B C 1
ATOM 1179 O O . SER B 1 2 ? 9.893 -12.320 62.139 1.00 28.64 3 SER B O 1
ATOM 1182 N N . HIS B 1 3 ? 8.303 -10.844 62.793 1.00 33.88 4 HIS B N 1
ATOM 1183 C CA . HIS B 1 3 ? 8.104 -10.249 61.475 1.00 30.45 4 HIS B CA 1
ATOM 1184 C C . HIS B 1 3 ? 7.623 -8.807 61.629 1.00 43.79 4 HIS B C 1
ATOM 1185 O O . HIS B 1 3 ? 6.531 -8.550 62.144 1.00 41.30 4 HIS B O 1
ATOM 1192 N N . MET B 1 4 ? 8.442 -7.863 61.183 1.00 37.23 5 MET B N 1
ATOM 1193 C CA . MET B 1 4 ? 8.068 -6.462 61.267 1.00 40.61 5 MET B CA 1
ATOM 1194 C C . MET B 1 4 ? 7.973 -5.859 59.869 1.00 31.39 5 MET B C 1
ATOM 1195 O O . MET B 1 4 ? 8.817 -6.122 59.015 1.00 38.41 5 MET B O 1
ATOM 1200 N N . ASN B 1 5 ? 6.935 -5.068 59.630 1.00 25.65 6 ASN B N 1
ATOM 1201 C CA . ASN B 1 5 ? 6.886 -4.265 58.416 1.00 27.87 6 ASN B CA 1
ATOM 1202 C C . ASN B 1 5 ? 7.327 -2.847 58.729 1.00 22.76 6 ASN B C 1
ATOM 1203 O O . ASN B 1 5 ? 6.763 -2.201 59.607 1.00 28.33 6 ASN B O 1
ATOM 1208 N N . ILE B 1 6 ? 8.341 -2.368 58.018 1.00 21.30 7 ILE B N 1
ATOM 1209 C CA . ILE B 1 6 ? 8.831 -1.011 58.232 1.00 15.80 7 ILE B CA 1
ATOM 1210 C C . ILE B 1 6 ? 8.840 -0.241 56.928 1.00 17.61 7 ILE B C 1
ATOM 1211 O O . ILE B 1 6 ? 9.348 -0.705 55.920 1.00 18.78 7 ILE B O 1
ATOM 1216 N N . THR B 1 7 ? 8.242 0.937 56.962 1.00 16.94 8 THR B N 1
ATOM 1217 C CA . THR B 1 7 ? 8.234 1.841 55.834 1.00 16.19 8 THR B CA 1
ATOM 1218 C C . THR B 1 7 ? 9.078 3.036 56.235 1.00 14.56 8 THR B C 1
ATOM 1219 O O . THR B 1 7 ? 8.858 3.612 57.295 1.00 14.93 8 THR B O 1
ATOM 1223 N N . VAL B 1 8 ? 10.059 3.398 55.423 1.00 9.79 9 VAL B N 1
ATOM 1224 C CA . VAL B 1 8 ? 10.839 4.576 55.749 1.00 9.83 9 VAL B CA 1
ATOM 1225 C C . VAL B 1 8 ? 10.535 5.661 54.730 1.00 12.48 9 VAL B C 1
ATOM 1226 O O . VAL B 1 8 ? 10.354 5.388 53.540 1.00 12.78 9 VAL B O 1
ATOM 1230 N N . SER B 1 9 ? 10.448 6.899 55.190 1.00 7.81 10 SER B N 1
ATOM 1231 C CA . SER B 1 9 ? 10.213 7.986 54.257 1.00 10.48 10 SER B CA 1
ATOM 1232 C C . SER B 1 9 ? 10.995 9.227 54.666 1.00 9.61 10 SER B C 1
ATOM 1233 O O . SER B 1 9 ? 11.545 9.301 55.771 1.00 7.53 10 SER B O 1
ATOM 1236 N N . GLY B 1 10 ? 11.049 10.197 53.765 1.00 7.94 11 GLY B N 1
ATOM 1237 C CA . GLY B 1 10 ? 11.821 11.398 53.993 1.00 9.53 11 GLY B CA 1
ATOM 1238 C C . GLY B 1 10 ? 12.196 11.987 52.650 1.00 10.53 11 GLY B C 1
ATOM 1239 O O . GLY B 1 10 ? 11.745 11.513 51.600 1.00 8.36 11 GLY B O 1
ATOM 1240 N N . ASP B 1 11 ? 13.030 13.016 52.676 1.00 6.67 12 ASP B N 1
ATOM 1241 C CA . ASP B 1 11 ? 13.284 13.785 51.464 1.00 9.07 12 ASP B CA 1
ATOM 1242 C C . ASP B 1 11 ? 14.452 13.187 50.692 1.00 7.98 12 ASP B C 1
ATOM 1243 O O . ASP B 1 11 ? 15.618 13.503 50.955 1.00 8.35 12 ASP B O 1
ATOM 1248 N N . SER B 1 12 ? 14.130 12.324 49.731 1.00 7.24 13 SER B N 1
ATOM 1249 C CA . SER B 1 12 ? 15.145 11.650 48.934 1.00 8.66 13 SER B CA 1
ATOM 1250 C C . SER B 1 12 ? 15.943 12.611 48.046 1.00 10.71 13 SER B C 1
ATOM 1251 O O . SER B 1 12 ? 17.003 12.244 47.528 1.00 8.64 13 SER B O 1
ATOM 1254 N N . SER B 1 13 ? 15.459 13.840 47.874 1.00 7.75 14 SER B N 1
ATOM 1255 C CA . SER B 1 13 ? 16.192 14.791 47.037 1.00 9.08 14 SER B CA 1
ATOM 1256 C C . SER B 1 13 ? 17.458 15.304 47.743 1.00 12.33 14 SER B C 1
ATOM 1257 O O . SER B 1 13 ? 18.273 15.999 47.136 1.00 9.83 14 SER B O 1
ATOM 1260 N N . GLN B 1 14 ? 17.629 14.953 49.018 1.00 8.69 15 GLN B N 1
ATOM 1261 C CA . GLN B 1 14 ? 18.827 15.346 49.760 1.00 9.20 15 GLN B CA 1
ATOM 1262 C C . GLN B 1 14 ? 19.947 14.323 49.598 1.00 10.02 15 GLN B C 1
ATOM 1263 O O . GLN B 1 14 ? 21.093 14.586 49.975 1.00 7.22 15 GLN B O 1
ATOM 1269 N N . LEU B 1 15 ? 19.610 13.164 49.039 1.00 7.14 16 LEU B N 1
ATOM 1270 C CA . LEU B 1 15 ? 20.479 11.993 49.127 1.00 8.26 16 LEU B CA 1
ATOM 1271 C C . LEU B 1 15 ? 21.247 11.682 47.855 1.00 11.83 16 LEU B C 1
ATOM 1272 O O . LEU B 1 15 ? 20.789 11.959 46.751 1.00 7.83 16 LEU B O 1
ATOM 1277 N N . GLN B 1 16 ? 22.415 11.074 48.024 1.00 8.41 17 GLN B N 1
ATOM 1278 C CA . GLN B 1 16 ? 23.229 10.645 46.896 1.00 8.94 17 GLN B CA 1
ATOM 1279 C C . GLN B 1 16 ? 22.528 9.544 46.119 1.00 11.86 17 GLN B C 1
ATOM 1280 O O . GLN B 1 16 ? 21.989 8.602 46.712 1.00 9.40 17 GLN B O 1
ATOM 1286 N N . SER B 1 17 ? 22.525 9.676 44.793 1.00 11.12 18 SER B N 1
ATOM 1287 C CA . SER B 1 17 ? 21.959 8.659 43.908 1.00 15.06 18 SER B CA 1
ATOM 1288 C C . SER B 1 17 ? 22.409 7.256 44.285 1.00 13.77 18 SER B C 1
ATOM 1289 O O . SER B 1 17 ? 23.604 7.010 44.464 1.00 15.73 18 SER B O 1
ATOM 1292 N N . GLY B 1 18 ? 21.452 6.340 44.413 1.00 15.53 19 GLY B N 1
ATOM 1293 C CA . GLY B 1 18 ? 21.754 4.952 44.724 1.00 12.26 19 GLY B CA 1
ATOM 1294 C C . GLY B 1 18 ? 22.060 4.724 46.196 1.00 16.35 19 GLY B C 1
ATOM 1295 O O . GLY B 1 18 ? 22.356 3.600 46.608 1.00 16.24 19 GLY B O 1
ATOM 1296 N N . MET B 1 19 ? 21.991 5.788 46.995 1.00 8.70 20 MET B N 1
ATOM 1297 C CA . MET B 1 19 ? 22.308 5.686 48.417 1.00 9.37 20 MET B CA 1
ATOM 1298 C C . MET B 1 19 ? 21.161 6.293 49.227 1.00 11.58 20 MET B C 1
ATOM 1299 O O . MET B 1 19 ? 21.371 7.194 50.041 1.00 8.58 20 MET B O 1
ATOM 1304 N N . GLY B 1 20 ? 19.949 5.805 48.990 1.00 12.23 21 GLY B N 1
ATOM 1305 C CA . GLY B 1 20 ? 18.757 6.458 49.513 1.00 10.49 21 GLY B CA 1
ATOM 1306 C C . GLY B 1 20 ? 18.206 5.855 50.788 1.00 9.72 21 GLY B C 1
ATOM 1307 O O . GLY B 1 20 ? 18.876 5.077 51.455 1.00 8.15 21 GLY B O 1
ATOM 1308 N N . LEU B 1 21 ? 16.967 6.210 51.127 1.00 9.90 22 LEU B N 1
ATOM 1309 C CA . LEU B 1 21 ? 16.384 5.799 52.399 1.00 10.57 22 LEU B CA 1
ATOM 1310 C C . LEU B 1 21 ? 16.310 4.280 52.544 1.00 12.09 22 LEU B C 1
ATOM 1311 O O . LEU B 1 21 ? 16.392 3.762 53.653 1.00 8.98 22 LEU B O 1
ATOM 1316 N N . ASP B 1 22 ? 16.158 3.572 51.426 1.00 9.20 23 ASP B N 1
ATOM 1317 C CA . ASP B 1 22 ? 16.087 2.111 51.459 1.00 14.33 23 ASP B CA 1
ATOM 1318 C C . ASP B 1 22 ? 17.355 1.489 52.049 1.00 12.27 23 ASP B C 1
ATOM 1319 O O . ASP B 1 22 ? 17.320 0.373 52.573 1.00 10.85 23 ASP B O 1
ATOM 1324 N N . LYS B 1 23 ? 18.462 2.221 52.007 1.00 9.86 24 LYS B N 1
ATOM 1325 C CA . LYS B 1 23 ? 19.718 1.685 52.542 1.00 10.59 24 LYS B CA 1
ATOM 1326 C C . LYS B 1 23 ? 19.782 1.759 54.069 1.00 10.86 24 LYS B C 1
ATOM 1327 O O . LYS B 1 23 ? 20.712 1.232 54.673 1.00 9.95 24 LYS B O 1
ATOM 1333 N N . LEU B 1 24 ? 18.794 2.400 54.695 1.00 7.96 25 LEU B N 1
ATOM 1334 C CA . LEU B 1 24 ? 18.712 2.382 56.158 1.00 8.08 25 LEU B CA 1
ATOM 1335 C C . LEU B 1 24 ? 18.179 1.037 56.662 1.00 12.78 25 LEU B C 1
ATOM 1336 O O . LEU B 1 24 ? 18.411 0.657 57.808 1.00 9.49 25 LEU B O 1
ATOM 1341 N N . ILE B 1 25 ? 17.455 0.317 55.807 1.00 8.97 26 ILE B N 1
ATOM 1342 C CA . ILE B 1 25 ? 16.775 -0.890 56.273 1.00 13.96 26 ILE B CA 1
ATOM 1343 C C . ILE B 1 25 ? 16.954 -2.107 55.357 1.00 16.87 26 ILE B C 1
ATOM 1344 O O . ILE B 1 25 ? 16.164 -3.053 55.417 1.00 20.18 26 ILE B O 1
ATOM 1349 N N . ASP B 1 26 ? 17.999 -2.095 54.534 1.00 14.14 27 ASP B N 1
ATOM 1350 C CA . ASP B 1 26 ? 18.217 -3.173 53.576 1.00 14.50 27 ASP B CA 1
ATOM 1351 C C . ASP B 1 26 ? 18.975 -4.345 54.194 1.00 17.26 27 ASP B C 1
ATOM 1352 O O . ASP B 1 26 ? 19.248 -5.336 53.521 1.00 18.02 27 ASP B O 1
ATOM 1357 N N . GLY B 1 27 ? 19.318 -4.223 55.472 1.00 15.40 28 GLY B N 1
ATOM 1358 C CA . GLY B 1 27 ? 19.980 -5.291 56.194 1.00 17.38 28 GLY B CA 1
ATOM 1359 C C . GLY B 1 27 ? 21.493 -5.276 56.059 1.00 19.27 28 GLY B C 1
ATOM 1360 O O . GLY B 1 27 ? 22.145 -6.303 56.233 1.00 18.72 28 GLY B O 1
ATOM 1361 N N . THR B 1 28 ? 22.054 -4.116 55.733 1.00 16.63 29 THR B N 1
ATOM 1362 C CA . THR B 1 28 ? 23.502 -3.975 55.609 1.00 13.05 29 THR B CA 1
ATOM 1363 C C . THR B 1 28 ? 24.014 -2.945 56.602 1.00 14.22 29 THR B C 1
ATOM 1364 O O . THR B 1 28 ? 23.794 -1.748 56.440 1.00 10.28 29 THR B O 1
ATOM 1368 N N . THR B 1 29 ? 24.698 -3.430 57.630 1.00 11.09 30 THR B N 1
ATOM 1369 C CA . THR B 1 29 ? 25.204 -2.590 58.707 1.00 13.16 30 THR B CA 1
ATOM 1370 C C . THR B 1 29 ? 26.677 -2.212 58.524 1.00 12.17 30 THR B C 1
ATOM 1371 O O . THR B 1 29 ? 27.219 -1.444 59.316 1.00 13.87 30 THR B O 1
ATOM 1375 N N . SER B 1 30 ? 27.325 -2.755 57.498 1.00 10.72 31 SER B N 1
ATOM 1376 C CA . SER B 1 30 ? 28.732 -2.432 57.248 1.00 13.11 31 SER B CA 1
ATOM 1377 C C . SER B 1 30 ? 28.892 -0.996 56.745 1.00 11.72 31 SER B C 1
ATOM 1378 O O . SER B 1 30 ? 27.930 -0.386 56.273 1.00 9.75 31 SER B O 1
ATOM 1381 N N . SER B 1 31 ? 30.111 -0.459 56.836 1.00 10.80 32 SER B N 1
ATOM 1382 C CA . SER B 1 31 ? 30.364 0.923 56.435 1.00 10.35 32 SER B CA 1
ATOM 1383 C C . SER B 1 31 ? 30.703 1.090 54.944 1.00 11.33 32 SER B C 1
ATOM 1384 O O . SER B 1 31 ? 30.962 2.201 54.494 1.00 12.32 32 SER B O 1
ATOM 1387 N N . ASP B 1 32 ? 30.687 -0.002 54.180 1.00 12.38 33 ASP B N 1
ATOM 1388 C CA . ASP B 1 32 ? 30.920 0.068 52.728 1.00 12.54 33 ASP B CA 1
ATOM 1389 C C . ASP B 1 32 ? 29.939 0.989 52.012 1.00 14.67 33 ASP B C 1
ATOM 1390 O O . ASP B 1 32 ? 28.784 1.096 52.421 1.00 13.18 33 ASP B O 1
ATOM 1395 N N . ASP B 1 33 ? 30.384 1.634 50.933 1.00 11.89 34 ASP B N 1
ATOM 1396 C CA . ASP B 1 33 ? 29.510 2.548 50.175 1.00 15.56 34 ASP B CA 1
ATOM 1397 C C . ASP B 1 33 ? 28.168 1.896 49.798 1.00 17.11 34 ASP B C 1
ATOM 1398 O O . ASP B 1 33 ? 27.109 2.537 49.839 1.00 12.71 34 ASP B O 1
ATOM 1403 N N . SER B 1 34 ? 28.216 0.618 49.429 1.00 12.60 35 SER B N 1
ATOM 1404 C CA . SER B 1 34 ? 27.017 -0.091 48.976 1.00 15.38 35 SER B CA 1
ATOM 1405 C C . SER B 1 34 ? 25.992 -0.345 50.093 1.00 17.98 35 SER B C 1
ATOM 1406 O O . SER B 1 34 ? 24.854 -0.730 49.812 1.00 12.59 35 SER B O 1
ATOM 1409 N N . SER B 1 35 ? 26.385 -0.127 51.349 1.00 13.28 36 SER B N 1
ATOM 1410 C CA . SER B 1 35 ? 25.490 -0.362 52.491 1.00 11.79 36 SER B CA 1
ATOM 1411 C C . SER B 1 35 ? 24.733 0.887 52.959 1.00 12.29 36 SER B C 1
ATOM 1412 O O . SER B 1 35 ? 23.709 0.764 53.610 1.00 10.05 36 SER B O 1
ATOM 1415 N N . ARG B 1 36 ? 25.249 2.073 52.639 1.00 9.97 37 ARG B N 1
ATOM 1416 C CA . ARG B 1 36 ? 24.862 3.303 53.345 1.00 8.75 37 ARG B CA 1
ATOM 1417 C C . ARG B 1 36 ? 23.828 4.189 52.667 1.00 8.88 37 ARG B C 1
ATOM 1418 O O . ARG B 1 36 ? 23.683 4.181 51.441 1.00 9.59 37 ARG B O 1
ATOM 1426 N N . MET B 1 37 ? 23.127 4.964 53.496 1.00 7.89 38 MET B N 1
ATOM 1427 C CA . MET B 1 37 ? 22.400 6.147 53.061 1.00 7.68 38 MET B CA 1
ATOM 1428 C C . MET B 1 37 ? 23.316 7.349 53.278 1.00 6.61 38 MET B C 1
ATOM 1429 O O . MET B 1 37 ? 23.807 7.559 54.387 1.00 8.35 38 MET B O 1
ATOM 1434 N N . ASP B 1 38 ? 23.547 8.131 52.227 1.00 6.60 39 ASP B N 1
ATOM 1435 C CA . ASP B 1 38 ? 24.430 9.302 52.297 1.00 6.14 39 ASP B CA 1
ATOM 1436 C C . ASP B 1 38 ? 23.711 10.520 51.777 1.00 6.95 39 ASP B C 1
ATOM 1437 O O . ASP B 1 38 ? 23.020 10.431 50.765 1.00 6.19 39 ASP B O 1
ATOM 1442 N N . LEU B 1 39 ? 23.932 11.665 52.413 1.00 7.14 40 LEU B N 1
ATOM 1443 C CA . LEU B 1 39 ? 23.575 12.937 51.810 1.00 7.22 40 LEU B CA 1
ATOM 1444 C C . LEU B 1 39 ? 24.366 13.071 50.511 1.00 8.90 40 LEU B C 1
ATOM 1445 O O . LEU B 1 39 ? 25.436 12.462 50.369 1.00 7.50 40 LEU B O 1
ATOM 1450 N N . LYS B 1 40 ? 23.861 13.867 49.574 1.00 6.00 41 LYS B N 1
ATOM 1451 C CA . LYS B 1 40 ? 24.543 14.043 48.283 1.00 9.19 41 LYS B CA 1
ATOM 1452 C C . LYS B 1 40 ? 26.041 14.314 48.424 1.00 8.83 41 LYS B C 1
ATOM 1453 O O . LYS B 1 40 ? 26.457 15.151 49.225 1.00 7.16 41 LYS B O 1
ATOM 1459 N N . TRP B 1 41 ? 26.844 13.579 47.661 1.00 8.85 42 TRP B N 1
ATOM 1460 C CA . TRP B 1 41 ? 28.285 13.775 47.672 1.00 10.95 42 TRP B CA 1
ATOM 1461 C C . TRP B 1 41 ? 28.654 15.100 47.036 1.00 9.12 42 TRP B C 1
ATOM 1462 O O . TRP B 1 41 ? 27.956 15.596 46.152 1.00 9.03 42 TRP B O 1
ATOM 1473 N N . ILE B 1 42 ? 29.750 15.674 47.514 1.00 9.00 43 ILE B N 1
ATOM 1474 C CA . ILE B 1 42 ? 30.277 16.917 46.978 1.00 10.14 43 ILE B CA 1
ATOM 1475 C C . ILE B 1 42 ? 31.376 16.575 45.975 1.00 12.22 43 ILE B C 1
ATOM 1476 O O . ILE B 1 42 ? 32.389 15.965 46.330 1.00 11.29 43 ILE B O 1
ATOM 1481 N N . PHE B 1 43 ? 31.148 16.959 44.722 1.00 9.54 44 PHE B N 1
ATOM 1482 C CA . PHE B 1 43 ? 32.031 16.629 43.605 1.00 10.91 44 PHE B CA 1
ATOM 1483 C C . PHE B 1 43 ? 32.832 17.832 43.119 1.00 11.39 44 PHE B C 1
ATOM 1484 O O . PHE B 1 43 ? 33.919 17.674 42.566 1.00 10.85 44 PHE B O 1
ATOM 1492 N N . THR B 1 44 ? 32.277 19.030 43.298 1.00 7.96 45 THR B N 1
ATOM 1493 C CA . THR B 1 44 ? 32.907 20.264 42.818 1.00 11.84 45 THR B CA 1
ATOM 1494 C C . THR B 1 44 ? 32.844 21.315 43.906 1.00 14.35 45 THR B C 1
ATOM 1495 O O . THR B 1 44 ? 31.997 21.241 44.794 1.00 15.40 45 THR B O 1
ATOM 1499 N N . SER B 1 45 ? 33.720 22.309 43.820 1.00 15.60 46 SER B N 1
ATOM 1500 C CA . SER B 1 45 ? 33.824 23.346 44.846 1.00 17.54 46 SER B CA 1
ATOM 1501 C C . SER B 1 45 ? 32.648 24.320 44.844 1.00 23.33 46 SER B C 1
ATOM 1502 O O . SER B 1 45 ? 32.314 24.900 45.879 1.00 27.97 46 SER B O 1
ATOM 1505 N N . ASP B 1 46 ? 32.021 24.513 43.693 1.00 16.61 47 ASP B N 1
ATOM 1506 C CA . ASP B 1 46 ? 30.923 25.470 43.631 1.00 34.51 47 ASP B CA 1
ATOM 1507 C C . ASP B 1 46 ? 29.579 24.766 43.480 1.00 30.92 47 ASP B C 1
ATOM 1508 O O . ASP B 1 46 ? 28.691 25.253 42.782 1.00 30.38 47 ASP B O 1
ATOM 1513 N N . GLN B 1 47 ? 29.430 23.627 44.150 1.00 24.39 48 GLN B N 1
ATOM 1514 C CA . GLN B 1 47 ? 28.317 22.736 43.870 1.00 21.96 48 GLN B CA 1
ATOM 1515 C C . GLN B 1 47 ? 27.011 23.309 44.398 1.00 21.63 48 GLN B C 1
ATOM 1516 O O . GLN B 1 47 ? 26.926 23.691 45.563 1.00 22.46 48 GLN B O 1
ATOM 1522 N N . GLN B 1 48 ? 26.001 23.375 43.536 1.00 26.85 49 GLN B N 1
ATOM 1523 C CA . GLN B 1 48 ? 24.699 23.908 43.929 1.00 28.89 49 GLN B CA 1
ATOM 1524 C C . GLN B 1 48 ? 23.812 22.789 44.461 1.00 23.75 49 GLN B C 1
ATOM 1525 O O . GLN B 1 48 ? 23.071 22.973 45.423 1.00 31.82 49 GLN B O 1
ATOM 1531 N N . ASP B 1 49 ? 23.903 21.634 43.814 1.00 20.24 50 ASP B N 1
ATOM 1532 C CA . ASP B 1 49 ? 23.136 20.448 44.163 1.00 23.06 50 ASP B CA 1
ATOM 1533 C C . ASP B 1 49 ? 23.712 19.795 45.428 1.00 23.08 50 ASP B C 1
ATOM 1534 O O . ASP B 1 49 ? 24.658 19.012 45.354 1.00 17.03 50 ASP B O 1
ATOM 1539 N N . LYS B 1 50 ? 23.149 20.143 46.583 1.00 18.79 51 LYS B N 1
ATOM 1540 C CA . LYS B 1 50 ? 23.599 19.627 47.880 1.00 18.57 51 LYS B CA 1
ATOM 1541 C C . LYS B 1 50 ? 22.426 19.177 48.740 1.00 20.18 51 LYS B C 1
ATOM 1542 O O . LYS B 1 50 ? 21.319 19.680 48.587 1.00 20.47 51 LYS B O 1
ATOM 1548 N N . GLY B 1 51 ? 22.683 18.247 49.656 1.00 12.50 52 GLY B N 1
ATOM 1549 C CA . GLY B 1 51 ? 21.763 17.972 50.742 1.00 10.94 52 GLY B CA 1
ATOM 1550 C C . GLY B 1 51 ? 22.169 18.776 51.966 1.00 12.24 52 GLY B C 1
ATOM 1551 O O . GLY B 1 51 ? 23.304 19.252 52.066 1.00 10.57 52 GLY B O 1
ATOM 1552 N N . THR B 1 52 ? 21.256 18.931 52.915 1.00 9.67 53 THR B N 1
ATOM 1553 C CA . THR B 1 52 ? 21.566 19.712 54.108 1.00 10.68 53 THR B CA 1
ATOM 1554 C C . THR B 1 52 ? 20.908 19.116 55.343 1.00 16.03 53 THR B C 1
ATOM 1555 O O . THR B 1 52 ? 19.771 18.636 55.278 1.00 15.55 53 THR B O 1
ATOM 1559 N N . LEU B 1 53 ? 21.628 19.139 56.462 1.00 11.20 54 LEU B N 1
ATOM 1560 C CA . LEU B 1 53 ? 21.056 18.762 57.755 1.00 10.13 54 LEU B CA 1
ATOM 1561 C C . LEU B 1 53 ? 20.331 19.988 58.311 1.00 12.38 54 LEU B C 1
ATOM 1562 O O . LEU B 1 53 ? 20.652 21.110 57.935 1.00 11.25 54 LEU B O 1
ATOM 1567 N N . PRO B 1 54 ? 19.350 19.786 59.202 1.00 14.20 55 PRO B N 1
ATOM 1568 C CA . PRO B 1 54 ? 18.940 18.494 59.767 1.00 12.63 55 PRO B CA 1
ATOM 1569 C C . PRO B 1 54 ? 18.206 17.639 58.749 1.00 11.01 55 PRO B C 1
ATOM 1570 O O . PRO B 1 54 ? 17.465 18.173 57.924 1.00 11.67 55 PRO B O 1
ATOM 1574 N N . PHE B 1 55 ? 18.417 16.327 58.799 1.00 9.46 56 PHE B N 1
ATOM 1575 C CA . PHE B 1 55 ? 17.748 15.430 57.857 1.00 8.91 56 PHE B CA 1
ATOM 1576 C C . PHE B 1 55 ? 16.830 14.484 58.610 1.00 7.89 56 PHE B C 1
ATOM 1577 O O . PHE B 1 55 ? 17.273 13.717 59.443 1.00 5.14 56 PHE B O 1
ATOM 1585 N N . GLU B 1 56 ? 15.542 14.541 58.292 1.00 7.23 57 GLU B N 1
ATOM 1586 C CA . GLU B 1 56 ? 14.544 13.799 59.039 1.00 7.21 57 GLU B CA 1
ATOM 1587 C C . GLU B 1 56 ? 14.167 12.478 58.362 1.00 9.83 57 GLU B C 1
ATOM 1588 O O . GLU B 1 56 ? 13.815 12.448 57.183 1.00 8.72 57 GLU B O 1
ATOM 1594 N N . MET B 1 57 ? 14.253 11.385 59.118 1.00 9.26 58 MET B N 1
ATOM 1595 C CA . MET B 1 57 ? 13.933 10.053 58.618 1.00 6.27 58 MET B CA 1
ATOM 1596 C C . MET B 1 57 ? 12.727 9.530 59.399 1.00 9.62 58 MET B C 1
ATOM 1597 O O . MET B 1 57 ? 12.750 9.488 60.631 1.00 8.46 58 MET B O 1
ATOM 1602 N N . THR B 1 58 ? 11.669 9.156 58.684 1.00 7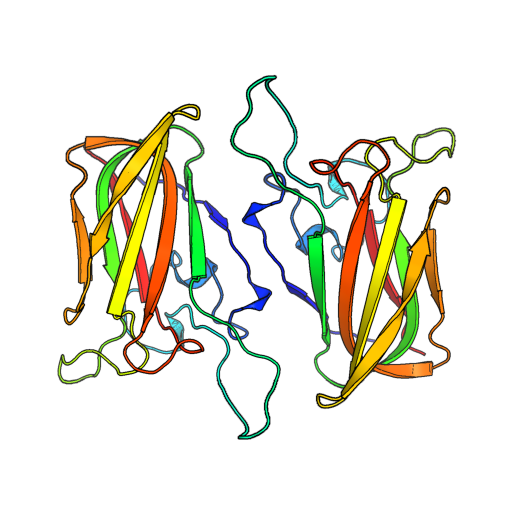.03 59 THR B N 1
ATOM 1603 C CA . THR B 1 58 ? 10.441 8.676 59.313 1.00 6.88 59 THR B CA 1
ATOM 1604 C C . THR B 1 58 ? 10.260 7.173 59.106 1.00 9.07 59 THR B C 1
ATOM 1605 O O . THR B 1 58 ? 10.292 6.680 57.979 1.00 10.79 59 THR B O 1
ATOM 1609 N N . PHE B 1 59 ? 10.067 6.453 60.206 1.00 10.72 60 PHE B N 1
ATOM 1610 C CA . PHE B 1 59 ? 9.883 5.004 60.182 1.00 9.17 60 PHE B CA 1
ATOM 1611 C C . PHE B 1 59 ? 8.488 4.663 60.703 1.00 12.66 60 PHE B C 1
ATOM 1612 O O . PHE B 1 59 ? 8.169 4.977 61.839 1.00 10.00 60 PHE B O 1
ATOM 1620 N N . GLU B 1 60 ? 7.667 4.031 59.872 1.00 13.31 61 GLU B N 1
ATOM 1621 C CA . GLU B 1 60 ? 6.318 3.647 60.275 1.00 17.07 61 GLU B CA 1
ATOM 1622 C C . GLU B 1 60 ? 6.147 2.136 60.316 1.00 16.54 61 GLU B C 1
ATOM 1623 O O . GLU B 1 60 ? 6.645 1.423 59.454 1.00 16.21 61 GLU B O 1
ATOM 1629 N N . PHE B 1 61 ? 5.431 1.651 61.322 1.00 16.74 62 PHE B N 1
ATOM 1630 C CA . PHE B 1 61 ? 5.148 0.230 61.420 1.00 21.47 62 PHE B CA 1
ATOM 1631 C C . PHE B 1 61 ? 3.695 -0.004 61.050 1.00 23.76 62 PHE B C 1
ATOM 1632 O O . PHE B 1 61 ? 2.868 0.908 61.131 1.00 22.69 62 PHE B O 1
ATOM 1640 N N . ASN B 1 62 ? 3.400 -1.222 60.623 1.00 23.42 63 ASN B N 1
ATOM 1641 C CA . ASN B 1 62 ? 2.041 -1.607 60.245 1.00 35.69 63 ASN B CA 1
ATOM 1642 C C . ASN B 1 62 ? 1.058 -1.365 61.380 1.00 31.06 63 ASN B C 1
ATOM 1643 O O . ASN B 1 62 ? -0.077 -0.947 61.167 1.00 36.71 63 ASN B O 1
ATOM 1648 N N . GLU B 1 63 ? 1.520 -1.632 62.593 1.00 31.32 64 GLU B N 1
ATOM 1649 C CA . GLU B 1 63 ? 0.720 -1.465 63.794 1.00 31.00 64 GLU B CA 1
ATOM 1650 C C . GLU B 1 63 ? 1.638 -1.051 64.924 1.00 28.51 64 GLU B C 1
ATOM 1651 O O . GLU B 1 63 ? 2.859 -1.074 64.763 1.00 21.41 64 GLU B O 1
ATOM 1653 N N . PRO B 1 64 ? 1.056 -0.671 66.073 1.00 27.12 65 PRO B N 1
ATOM 1654 C CA . PRO B 1 64 ? 1.862 -0.401 67.267 1.00 25.43 65 PRO B CA 1
ATOM 1655 C C . PRO B 1 64 ? 2.793 -1.564 67.587 1.00 29.18 65 PRO B C 1
ATOM 1656 O O . PRO B 1 64 ? 2.364 -2.718 67.578 1.00 28.77 65 PRO B O 1
ATOM 1660 N N . LYS B 1 65 ? 4.062 -1.253 67.833 1.00 24.56 66 LYS B N 1
ATOM 1661 C CA . LYS B 1 65 ? 5.067 -2.256 68.153 1.00 24.33 66 LYS B CA 1
ATOM 1662 C C . LYS B 1 65 ? 5.669 -1.973 69.525 1.00 23.27 66 LYS B C 1
ATOM 1663 O O . LYS B 1 65 ? 5.891 -0.819 69.883 1.00 21.70 66 LYS B O 1
ATOM 1669 N N . THR B 1 66 ? 5.928 -3.024 70.296 1.00 20.16 67 THR B N 1
ATOM 1670 C CA . THR B 1 66 ? 6.606 -2.860 71.575 1.00 22.14 67 THR B CA 1
ATOM 1671 C C . THR B 1 66 ? 8.107 -3.010 71.364 1.00 20.66 67 THR B C 1
ATOM 1672 O O . THR B 1 66 ? 8.599 -4.092 71.056 1.00 25.03 67 THR B O 1
ATOM 1676 N N . LEU B 1 67 ? 8.829 -1.908 71.514 1.00 22.55 68 LEU B N 1
ATOM 1677 C CA . LEU B 1 67 ? 10.239 -1.874 71.151 1.00 21.28 68 LEU B CA 1
ATOM 1678 C C . LEU B 1 67 ? 11.150 -1.921 72.356 1.00 19.00 68 LEU B C 1
ATOM 1679 O O . LEU B 1 67 ? 10.936 -1.206 73.328 1.00 20.43 68 LEU B O 1
ATOM 1684 N N . GLU B 1 68 ? 12.182 -2.751 72.277 1.00 19.74 69 GLU B N 1
ATOM 1685 C CA . GLU B 1 68 ? 13.226 -2.757 73.288 1.00 21.94 69 GLU B CA 1
ATOM 1686 C C . GLU B 1 68 ? 14.158 -1.572 73.055 1.00 22.55 69 GLU B C 1
ATOM 1687 O O . GLU B 1 68 ? 14.561 -0.881 73.990 1.00 18.89 69 GLU B O 1
ATOM 1693 N N . ASN B 1 69 ? 14.506 -1.354 71.793 1.0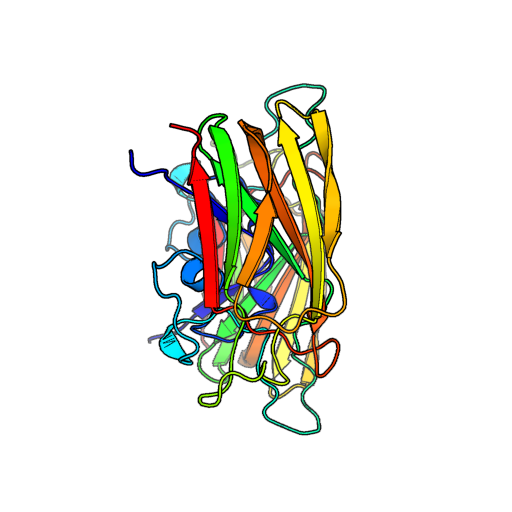0 19.53 70 ASN B N 1
ATOM 1694 C CA . ASN B 1 69 ? 15.375 -0.247 71.413 1.00 17.41 70 ASN B CA 1
ATOM 1695 C C . ASN B 1 69 ? 15.408 -0.095 69.899 1.00 16.53 70 ASN B C 1
ATOM 1696 O O . ASN B 1 69 ? 14.891 -0.942 69.174 1.00 16.51 70 ASN B O 1
ATOM 1701 N N . PHE B 1 70 ? 15.998 0.994 69.420 1.00 13.02 71 PHE B N 1
ATOM 1702 C CA . PHE B 1 70 ? 16.464 1.004 68.050 1.00 10.51 71 PHE B CA 1
ATOM 1703 C C . PHE B 1 70 ? 17.935 1.418 68.041 1.00 13.33 71 PHE B C 1
ATOM 1704 O O . PHE B 1 70 ? 18.425 2.073 68.970 1.00 10.26 71 PHE B O 1
ATOM 1712 N N . THR B 1 71 ? 18.629 0.984 66.996 1.00 9.74 72 THR B N 1
ATOM 1713 C CA . THR B 1 71 ? 20.075 1.080 66.905 1.00 12.93 72 THR B CA 1
ATOM 1714 C C . THR B 1 71 ? 20.482 1.685 65.568 1.00 10.36 72 THR B C 1
ATOM 1715 O O . THR B 1 71 ? 20.088 1.192 64.515 1.00 10.80 72 THR B O 1
ATOM 1719 N N . ILE B 1 72 ? 21.259 2.758 65.632 1.00 8.21 73 ILE B N 1
ATOM 1720 C CA . ILE B 1 72 ? 21.791 3.426 64.451 1.00 7.38 73 ILE B CA 1
ATOM 1721 C C . ILE B 1 72 ? 23.233 2.986 64.247 1.00 7.92 73 ILE B C 1
ATOM 1722 O O . ILE B 1 72 ? 24.051 3.090 65.165 1.00 7.27 73 ILE B O 1
ATOM 1727 N N . TYR B 1 73 ? 23.536 2.471 63.057 1.00 6.57 74 TYR B N 1
ATOM 1728 C CA . TYR B 1 73 ? 24.895 2.040 62.750 1.00 8.41 74 TYR B CA 1
ATOM 1729 C C . TYR B 1 73 ? 25.609 3.151 62.013 1.00 8.23 74 TYR B C 1
ATOM 1730 O O . TYR B 1 73 ? 25.207 3.550 60.921 1.00 8.08 74 TYR B O 1
ATOM 1739 N N . ASN B 1 74 ? 26.672 3.642 62.632 1.00 8.59 75 ASN B N 1
ATOM 1740 C CA . ASN B 1 74 ? 27.396 4.785 62.118 1.00 9.34 75 ASN B CA 1
ATOM 1741 C C . ASN B 1 74 ? 28.518 4.377 61.196 1.00 6.93 75 ASN B C 1
ATOM 1742 O O . ASN B 1 74 ? 29.025 3.261 61.288 1.00 6.82 75 ASN B O 1
ATOM 1747 N N . ARG B 1 75 ? 28.898 5.281 60.298 1.00 7.49 76 ARG B N 1
ATOM 1748 C CA . ARG B 1 75 ? 29.950 4.976 59.335 1.00 7.38 76 ARG B CA 1
ATOM 1749 C C . ARG B 1 75 ? 31.304 5.031 60.024 1.00 7.74 76 ARG B C 1
ATOM 1750 O O . ARG B 1 75 ? 31.704 6.069 60.564 1.00 7.17 76 ARG B O 1
ATOM 1758 N N . MET B 1 76 ? 32.007 3.906 59.997 1.00 6.79 77 MET B N 1
ATOM 1759 C CA . MET B 1 76 ? 33.271 3.778 60.703 1.00 8.59 77 MET B CA 1
ATOM 1760 C C . MET B 1 76 ? 34.407 3.531 59.724 1.00 8.79 77 MET B C 1
ATOM 1761 O O . MET B 1 76 ? 34.195 2.987 58.636 1.00 10.03 77 MET B O 1
ATOM 1766 N N . ASN B 1 77 ? 35.610 3.927 60.125 1.00 10.61 78 ASN B N 1
ATOM 1767 C CA . ASN B 1 77 ? 36.825 3.606 59.3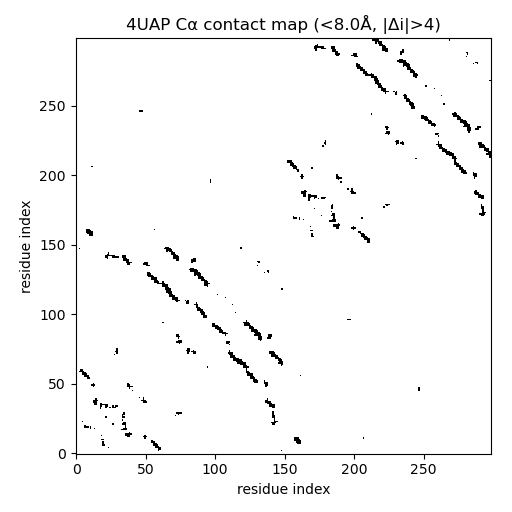94 1.00 12.17 78 ASN B CA 1
ATOM 1768 C C . ASN B 1 77 ? 37.260 2.181 59.729 1.00 18.46 78 ASN B C 1
ATOM 1769 O O . ASN B 1 77 ? 36.792 1.602 60.710 1.00 12.39 78 ASN B O 1
ATOM 1774 N N . SER B 1 78 ? 38.158 1.624 58.924 1.00 17.83 79 SER B N 1
ATOM 1775 C CA . SER B 1 78 ? 38.620 0.253 59.136 1.00 23.19 79 SER B CA 1
ATOM 1776 C C . SER B 1 78 ? 39.315 0.069 60.489 1.00 19.47 79 SER B C 1
ATOM 1777 O O . SER B 1 78 ? 39.284 -1.019 61.055 1.00 19.31 79 SER B O 1
ATOM 1780 N N . ASN B 1 79 ? 39.919 1.128 61.022 1.00 16.49 80 ASN B N 1
ATOM 1781 C CA . ASN B 1 79 ? 40.601 1.021 62.310 1.00 16.69 80 ASN B CA 1
ATOM 1782 C C . ASN B 1 79 ? 39.682 1.249 63.516 1.00 21.86 80 ASN B C 1
ATOM 1783 O O . ASN B 1 79 ? 40.146 1.345 64.650 1.00 20.29 80 ASN B O 1
ATOM 1788 N N . GLY B 1 80 ? 38.379 1.343 63.279 1.00 18.47 81 GLY B N 1
ATOM 1789 C CA . GLY B 1 80 ? 37.443 1.446 64.383 1.00 19.63 81 GLY B CA 1
ATOM 1790 C C . GLY B 1 80 ? 37.123 2.858 64.847 1.00 21.83 81 GLY B C 1
ATOM 1791 O O . GLY B 1 80 ? 36.303 3.034 65.741 1.00 21.80 81 GLY B O 1
ATOM 1792 N N . THR B 1 81 ? 37.771 3.861 64.262 1.00 14.78 82 THR B N 1
ATOM 1793 C CA . THR B 1 81 ? 37.402 5.246 64.529 1.00 12.80 82 THR B CA 1
ATOM 1794 C C . THR B 1 81 ? 36.198 5.645 63.663 1.00 12.70 82 THR B C 1
ATOM 1795 O O . THR B 1 81 ? 35.972 5.082 62.589 1.00 10.87 82 THR B O 1
ATOM 1799 N N . ILE B 1 82 ? 35.435 6.623 64.134 1.00 10.21 83 ILE B N 1
ATOM 1800 C CA . ILE B 1 82 ? 34.253 7.074 63.405 1.00 9.76 83 ILE B CA 1
ATOM 1801 C C . ILE B 1 82 ? 34.682 7.971 62.228 1.00 7.91 83 ILE B C 1
ATOM 1802 O O . ILE B 1 82 ? 35.547 8.847 62.373 1.00 8.45 83 ILE B O 1
ATOM 1807 N N . ASN B 1 83 ? 34.091 7.726 61.064 1.00 8.28 84 ASN B N 1
ATOM 1808 C CA . ASN B 1 83 ? 34.447 8.459 59.848 1.00 9.00 84 ASN B CA 1
ATOM 1809 C C . ASN B 1 83 ? 33.965 9.905 59.890 1.00 7.91 84 ASN B C 1
ATOM 1810 O O . ASN B 1 83 ? 32.972 10.224 60.531 1.00 6.56 84 ASN B O 1
ATOM 1815 N N . ILE B 1 84 ? 34.697 10.779 59.217 1.00 6.58 85 ILE B N 1
ATOM 1816 C CA . ILE B 1 84 ? 34.390 12.199 59.218 1.00 8.42 85 ILE B CA 1
ATOM 1817 C C . ILE B 1 84 ? 32.986 12.482 58.635 1.00 9.05 85 ILE B C 1
ATOM 1818 O O . ILE B 1 84 ? 32.371 13.503 58.948 1.00 9.52 85 ILE B O 1
ATOM 1823 N N . ALA B 1 85 ? 32.461 11.573 57.814 1.00 7.21 86 ALA B N 1
ATOM 1824 C CA . ALA B 1 85 ? 31.118 11.763 57.255 1.00 5.75 86 ALA B CA 1
ATOM 1825 C C . ALA B 1 85 ? 30.009 11.267 58.183 1.00 7.46 86 ALA B C 1
ATOM 1826 O O . ALA B 1 85 ? 28.824 11.513 57.925 1.00 7.44 86 ALA B O 1
ATOM 1828 N N . ALA B 1 86 ? 30.381 10.573 59.258 1.00 7.10 87 ALA B N 1
ATOM 1829 C CA . ALA B 1 86 ? 29.400 9.951 60.152 1.00 6.69 87 ALA B CA 1
ATOM 1830 C C . ALA B 1 86 ? 28.542 10.957 60.911 1.00 6.45 87 ALA B C 1
ATOM 1831 O O . ALA B 1 86 ? 28.904 12.123 61.053 1.00 7.71 87 ALA B O 1
ATOM 1833 N N . MET B 1 87 ? 27.408 10.482 61.408 1.00 6.85 88 MET B N 1
ATOM 1834 C CA . MET B 1 87 ? 26.521 11.276 62.247 1.00 9.24 88 MET B CA 1
ATOM 1835 C C . MET B 1 87 ? 27.215 11.640 63.568 1.00 10.84 88 MET B C 1
ATOM 1836 O O . MET B 1 87 ? 27.936 10.822 64.148 1.00 8.36 88 MET B O 1
ATOM 1841 N N . LYS B 1 88 ? 27.007 12.869 64.033 1.00 6.86 89 LYS B N 1
ATOM 1842 C CA . LYS B 1 88 ? 27.622 13.318 65.277 1.00 9.50 89 LYS B CA 1
ATOM 1843 C C . LYS B 1 88 ? 26.572 13.645 66.330 1.00 7.97 89 LYS B C 1
ATOM 1844 O O . LYS B 1 88 ? 26.823 13.525 67.525 1.00 7.38 89 LYS B O 1
ATOM 1850 N N . LYS B 1 89 ? 25.392 14.059 65.879 1.00 8.11 90 LYS B N 1
ATOM 1851 C CA . LYS B 1 89 ? 24.319 14.401 66.804 1.00 7.68 90 LYS B CA 1
ATOM 1852 C C . LYS B 1 89 ? 22.978 14.050 66.185 1.00 6.66 90 LYS B C 1
ATOM 1853 O O . LYS B 1 89 ? 22.760 14.245 64.993 1.00 6.39 90 LYS B O 1
ATOM 1859 N N . VAL B 1 90 ? 22.081 13.532 67.011 1.00 6.15 91 VAL B N 1
ATOM 1860 C CA . VAL B 1 90 ? 20.810 13.018 66.525 1.00 8.36 91 VAL B CA 1
ATOM 1861 C C . VAL B 1 90 ? 19.742 13.247 67.586 1.00 7.64 91 VAL B C 1
ATOM 1862 O O . VAL B 1 90 ? 20.059 13.342 68.784 1.00 9.12 91 VAL B O 1
ATOM 1866 N N . LYS B 1 91 ? 18.489 13.361 67.155 1.00 5.11 92 LYS B N 1
ATOM 1867 C CA . LYS B 1 91 ? 17.365 13.348 68.086 1.00 7.45 92 LYS B CA 1
ATOM 1868 C C . LYS B 1 91 ? 16.304 12.395 67.560 1.00 9.52 92 LYS B C 1
ATOM 1869 O O . LYS B 1 91 ? 16.317 12.024 66.380 1.00 6.00 92 LYS B O 1
ATOM 1875 N N . ALA B 1 92 ? 15.378 11.999 68.424 1.00 5.99 93 ALA B N 1
ATOM 1876 C CA . ALA B 1 92 ? 14.346 11.075 67.997 1.00 7.79 93 ALA B CA 1
ATOM 1877 C C . ALA B 1 92 ? 13.043 11.357 68.725 1.00 10.65 93 ALA B C 1
ATOM 1878 O O . ALA B 1 92 ? 13.046 11.818 69.870 1.00 8.18 93 ALA B O 1
ATOM 1880 N N . VAL B 1 93 ? 11.938 11.087 68.038 1.00 7.89 94 VAL B N 1
ATOM 1881 C CA . VAL B 1 93 ? 10.604 11.241 68.598 1.00 10.75 94 VAL B CA 1
ATOM 1882 C C . VAL B 1 93 ? 9.808 10.008 68.245 1.00 15.05 94 VAL B C 1
ATOM 1883 O O . VAL B 1 93 ? 9.937 9.476 67.140 1.00 12.86 94 VAL B O 1
ATOM 1887 N N . GLY B 1 94 ? 9.009 9.532 69.189 1.00 9.38 95 GLY B N 1
ATOM 1888 C CA . GLY B 1 94 ? 8.190 8.367 68.952 1.00 12.65 95 GLY B CA 1
ATOM 1889 C C . GLY B 1 94 ? 6.733 8.778 68.977 1.00 9.80 95 GLY B C 1
ATOM 1890 O O . GLY B 1 94 ? 6.367 9.752 69.636 1.00 14.22 95 GLY B O 1
ATOM 1891 N N . TYR B 1 95 ? 5.905 8.044 68.251 1.00 12.69 96 TYR B N 1
ATOM 1892 C CA . TYR B 1 95 ? 4.468 8.316 68.236 1.00 15.46 96 TYR B CA 1
ATOM 1893 C C . TYR B 1 95 ? 3.684 7.055 68.526 1.00 16.78 96 TYR B C 1
ATOM 1894 O O . TYR B 1 95 ? 4.054 5.961 68.103 1.00 12.79 96 TYR B O 1
ATOM 1903 N N . LEU B 1 96 ? 2.582 7.232 69.242 1.00 20.70 97 LEU B N 1
ATOM 1904 C CA . LEU B 1 96 ? 1.615 6.172 69.436 1.00 19.97 97 LEU B CA 1
ATOM 1905 C C . LEU B 1 96 ? 0.222 6.787 69.352 1.00 18.61 97 LEU B C 1
ATOM 1906 O O . LEU B 1 96 ? -0.111 7.683 70.134 1.00 18.46 97 LEU B O 1
ATOM 1911 N N . ASN B 1 97 ? -0.565 6.336 68.383 1.00 19.97 98 ASN B N 1
ATOM 1912 C CA . ASN B 1 97 ? -1.933 6.829 68.216 1.00 30.09 98 ASN B CA 1
ATOM 1913 C C . ASN B 1 97 ? -2.012 8.355 68.245 1.00 32.37 98 ASN B C 1
ATOM 1914 O O . ASN B 1 97 ? -2.874 8.930 68.913 1.00 30.04 98 ASN B O 1
ATOM 1919 N N . GLY B 1 98 ? -1.088 9.005 67.541 1.00 27.88 99 GLY B N 1
ATOM 1920 C CA . GLY B 1 98 ? -1.098 10.454 67.435 1.00 26.54 99 GLY B CA 1
ATOM 1921 C C . GLY B 1 98 ? -0.344 11.170 68.538 1.00 27.93 99 GLY B C 1
ATOM 1922 O O . GLY B 1 98 ? 0.019 12.338 68.396 1.00 31.95 99 GLY B O 1
ATOM 1923 N N . GLU B 1 99 ? -0.099 10.474 69.641 1.00 26.29 100 GLU B N 1
ATOM 1924 C CA . GLU B 1 99 ? 0.594 11.084 70.769 1.00 26.14 100 GLU B CA 1
ATOM 1925 C C . GLU B 1 99 ? 2.120 11.055 70.592 1.00 22.15 100 GLU B C 1
ATOM 1926 O O . GLU B 1 99 ? 2.691 10.037 70.221 1.00 18.91 100 GLU B O 1
ATOM 1932 N N . GLU B 1 100 ? 2.763 12.183 70.875 1.00 25.05 101 GLU B N 1
ATOM 1933 C CA . GLU B 1 100 ? 4.186 12.364 70.612 1.00 22.61 101 GLU B CA 1
ATOM 1934 C C . GLU B 1 100 ? 5.021 12.159 71.870 1.00 24.63 101 GLU B C 1
ATOM 1935 O O . GLU B 1 100 ? 4.653 12.613 72.949 1.00 20.23 101 GLU B O 1
ATOM 1941 N N . PHE B 1 101 ? 6.142 11.461 71.726 1.00 18.67 102 PHE B N 1
ATOM 1942 C CA . PHE B 1 101 ? 7.041 11.190 72.843 1.00 16.71 102 PHE B CA 1
ATOM 1943 C C . PHE B 1 101 ? 8.464 11.561 72.493 1.00 20.22 102 PHE B C 1
ATOM 1944 O O . PHE B 1 101 ? 9.083 10.921 71.648 1.00 13.96 102 PHE B O 1
ATOM 1952 N N . ASP B 1 102 ? 8.977 12.588 73.154 1.00 18.88 103 ASP B N 1
ATOM 1953 C CA . ASP B 1 102 ? 10.349 13.027 72.974 1.00 17.87 103 ASP B CA 1
ATOM 1954 C C . ASP B 1 102 ? 11.296 11.956 73.497 1.00 17.95 103 ASP B C 1
ATOM 1955 O O . ASP B 1 102 ? 11.279 11.633 74.675 1.00 18.94 103 ASP B O 1
ATOM 1960 N N . LEU B 1 103 ? 12.121 11.401 72.619 1.00 12.56 104 LEU B N 1
ATOM 1961 C CA . LEU B 1 103 ? 13.060 10.366 73.025 1.00 12.74 104 LEU B CA 1
ATOM 1962 C C . LEU B 1 103 ? 14.432 10.943 73.334 1.00 15.93 104 LEU B C 1
ATOM 1963 O O . LEU B 1 103 ? 15.324 10.225 73.765 1.00 14.93 104 LEU B O 1
ATOM 1968 N N . GLY B 1 104 ? 14.599 12.240 73.096 1.00 15.96 105 GLY B N 1
ATOM 1969 C CA . GLY B 1 104 ? 15.817 12.930 73.473 1.00 16.26 105 GLY B CA 1
ATOM 1970 C C . GLY B 1 104 ? 16.887 12.978 72.397 1.00 16.38 105 GLY B C 1
ATOM 1971 O O . GLY B 1 104 ? 16.761 12.363 71.335 1.00 12.29 105 GLY B O 1
ATOM 1972 N N . GLU B 1 105 ? 17.948 13.724 72.686 1.00 13.75 106 GLU B N 1
ATOM 1973 C CA . GLU B 1 105 ? 19.066 13.898 71.774 1.00 12.63 106 GLU B CA 1
ATOM 1974 C C . GLU B 1 105 ? 20.283 13.131 72.253 1.00 15.95 106 GLU B C 1
ATOM 1975 O O . GLU B 1 105 ? 20.466 12.926 73.451 1.00 18.87 106 GLU B O 1
ATOM 1981 N N . LYS B 1 106 ? 21.128 12.721 71.315 1.00 12.14 107 LYS B N 1
ATOM 1982 C CA . LYS B 1 106 ? 22.413 12.141 71.664 1.00 11.93 107 LYS B CA 1
ATOM 1983 C C . LYS B 1 106 ? 23.478 12.856 70.850 1.00 11.76 107 LYS B C 1
ATOM 1984 O O . LYS B 1 106 ? 23.374 12.937 69.629 1.00 11.18 107 LYS B O 1
ATOM 1990 N N . ALA B 1 107 ? 24.486 13.384 71.534 1.00 9.11 108 ALA B N 1
ATOM 1991 C CA . ALA B 1 107 ? 25.469 14.259 70.910 1.00 9.87 108 ALA B CA 1
ATOM 1992 C C . ALA B 1 107 ? 26.883 13.695 70.995 1.00 11.20 108 ALA B C 1
ATOM 1993 O O . ALA B 1 107 ? 27.142 12.761 71.763 1.00 11.40 108 ALA B O 1
ATOM 1995 N N . ASN B 1 108 ? 27.787 14.273 70.202 1.00 7.43 109 ASN B N 1
ATOM 1996 C CA . ASN B 1 108 ? 29.203 13.903 70.203 1.00 12.74 109 ASN B CA 1
ATOM 1997 C C . ASN B 1 108 ? 29.389 12.404 70.031 1.00 12.64 109 ASN B C 1
ATOM 1998 O O . ASN B 1 108 ? 30.186 11.752 70.717 1.00 11.00 109 ASN B O 1
ATOM 2003 N N . ILE B 1 109 ? 28.624 11.864 69.096 1.00 9.87 110 ILE B N 1
ATOM 2004 C CA . ILE B 1 109 ? 28.658 10.444 68.806 1.00 10.67 110 ILE B CA 1
ATOM 2005 C C . ILE B 1 109 ? 30.031 10.038 68.267 1.00 11.60 110 ILE B C 1
ATOM 2006 O O . ILE B 1 109 ? 30.567 10.691 67.360 1.00 7.75 110 ILE B O 1
ATOM 2011 N N . THR B 1 110 ? 30.590 8.965 68.824 1.00 7.52 111 THR B N 1
ATOM 2012 C CA . THR B 1 110 ? 31.905 8.480 68.397 1.00 10.74 111 THR B CA 1
ATOM 2013 C C . THR B 1 110 ? 31.943 6.963 68.216 1.00 12.26 111 THR B C 1
ATOM 2014 O O . THR B 1 110 ? 32.960 6.410 67.812 1.00 14.11 111 THR B O 1
ATOM 2018 N N . SER B 1 111 ? 30.847 6.280 68.511 1.00 13.38 112 SER B N 1
ATOM 2019 C CA . SER B 1 111 ? 30.881 4.818 68.518 1.00 12.34 112 SER B CA 1
ATOM 2020 C C . SER B 1 111 ? 30.199 4.199 67.298 1.00 13.22 112 SER B C 1
ATOM 2021 O O . SER B 1 111 ? 29.456 4.872 66.580 1.00 12.67 112 SER B O 1
ATOM 2024 N N . ALA B 1 112 ? 30.443 2.909 67.074 1.00 11.11 113 ALA B N 1
ATOM 2025 C CA . ALA B 1 112 ? 29.910 2.205 65.904 1.00 11.44 113 ALA B CA 1
ATOM 2026 C C . ALA B 1 112 ? 28.379 2.170 65.878 1.00 10.75 113 ALA B C 1
ATOM 2027 O O . ALA B 1 112 ? 27.753 2.125 64.804 1.00 8.72 113 ALA B O 1
ATOM 2029 N N . THR B 1 113 ? 27.775 2.162 67.058 1.00 10.24 114 THR B N 1
ATOM 2030 C CA . THR B 1 113 ? 26.322 2.178 67.151 1.00 12.96 114 THR B CA 1
ATOM 2031 C C . THR B 1 113 ? 25.865 3.246 68.118 1.00 11.87 114 THR B C 1
ATOM 2032 O O . THR B 1 113 ? 26.536 3.544 69.107 1.00 12.19 114 THR B O 1
ATOM 2036 N N . THR B 1 114 ? 24.706 3.807 67.817 1.00 11.03 115 THR B N 1
ATOM 2037 C CA . THR B 1 114 ? 24.019 4.719 68.706 1.00 11.09 115 THR B CA 1
ATOM 2038 C C . THR B 1 114 ? 22.687 4.074 69.063 1.00 10.41 115 THR B C 1
ATOM 2039 O O . THR B 1 114 ? 21.843 3.844 68.191 1.00 9.09 115 THR B O 1
ATOM 2043 N N . VAL B 1 115 ? 22.512 3.761 70.343 1.00 9.52 116 VAL B N 1
ATOM 2044 C CA . VAL B 1 115 ? 21.352 2.998 70.773 1.00 15.53 116 VAL B CA 1
ATOM 2045 C C . VAL B 1 115 ? 20.367 3.834 71.574 1.00 12.97 116 VAL B C 1
ATOM 2046 O O . VAL B 1 115 ? 20.723 4.429 72.591 1.00 15.49 116 VAL B O 1
ATOM 2050 N N . TYR B 1 116 ? 19.123 3.884 71.106 1.00 10.62 117 TYR B N 1
ATOM 2051 C CA . TYR B 1 116 ? 18.044 4.432 71.917 1.00 9.69 117 TYR B CA 1
ATOM 2052 C C . TYR B 1 116 ? 17.366 3.288 72.663 1.00 13.40 117 TYR B C 1
ATOM 2053 O O . TYR B 1 116 ? 16.726 2.443 72.048 1.00 13.37 117 TYR B O 1
ATOM 2062 N N . GLU B 1 117 ? 17.530 3.259 73.981 1.00 15.49 118 GLU B N 1
ATOM 2063 C CA . GLU B 1 117 ? 16.885 2.259 74.828 1.00 17.24 118 GLU B CA 1
ATOM 2064 C C . GLU B 1 117 ? 15.451 2.676 75.124 1.00 16.84 118 GLU B C 1
ATOM 2065 O O . GLU B 1 117 ? 15.213 3.741 75.693 1.00 24.11 118 GLU B O 1
ATOM 2071 N N . LEU B 1 118 ? 14.497 1.838 74.737 1.00 19.25 119 LEU B N 1
ATOM 2072 C CA . LEU B 1 118 ? 13.083 2.186 74.870 1.00 21.95 119 LEU B CA 1
ATOM 2073 C C . LEU B 1 118 ? 12.370 1.412 75.987 1.00 26.66 119 LEU B C 1
ATOM 2074 O O . LEU B 1 118 ? 11.291 1.804 76.425 1.00 38.24 119 LEU B O 1
ATOM 2079 N N . GLY B 1 119 ? 12.968 0.316 76.434 1.00 29.29 120 GLY B N 1
ATOM 2080 C CA . GLY B 1 119 ? 12.438 -0.450 77.550 1.00 30.78 120 GLY B CA 1
ATOM 2081 C C . GLY B 1 119 ? 11.024 -0.967 77.367 1.00 34.68 120 GLY B C 1
ATOM 2082 O O . GLY B 1 119 ? 10.191 -0.837 78.264 1.00 38.34 120 GLY B O 1
ATOM 2083 N N . GLY B 1 120 ? 10.749 -1.542 76.201 1.00 26.37 121 GLY B N 1
ATOM 2084 C CA . GLY B 1 120 ? 9.457 -2.150 75.926 1.00 24.09 121 GLY B CA 1
ATOM 2085 C C . GLY B 1 120 ? 8.272 -1.217 75.734 1.00 29.45 121 GLY B C 1
ATOM 2086 O O . GLY B 1 120 ? 7.135 -1.620 75.947 1.00 34.96 121 GLY B O 1
ATOM 2087 N N . LYS B 1 121 ? 8.520 0.021 75.320 1.00 28.65 122 LYS B N 1
ATOM 2088 C CA . LYS B 1 121 ? 7.436 0.966 75.085 1.00 25.37 122 LYS B CA 1
ATOM 2089 C C . LYS B 1 121 ? 6.855 0.801 73.684 1.00 25.10 122 LYS B C 1
ATOM 2090 O O . LYS B 1 121 ? 7.521 0.321 72.772 1.00 23.01 122 LYS B O 1
ATOM 2096 N N . GLU B 1 122 ? 5.605 1.213 73.527 1.00 24.23 123 GLU B N 1
ATOM 2097 C CA . GLU B 1 122 ? 4.851 0.964 72.307 1.00 23.70 123 GLU B CA 1
ATOM 2098 C C . GLU B 1 122 ? 4.837 2.181 71.392 1.00 16.64 123 GLU B C 1
ATOM 2099 O O . GLU B 1 122 ? 4.560 3.295 71.838 1.00 19.33 123 GLU B O 1
ATOM 2105 N N . PHE B 1 123 ? 5.120 1.957 70.112 1.00 17.22 124 PHE B N 1
ATOM 2106 C CA . PHE B 1 123 ? 5.110 3.019 69.101 1.00 15.02 124 PHE B CA 1
ATOM 2107 C C . PHE B 1 123 ? 4.584 2.491 67.774 1.00 15.12 124 PHE B C 1
ATOM 2108 O O . PHE B 1 123 ? 4.817 1.334 67.423 1.00 16.50 124 PHE B O 1
ATOM 2116 N N . ASP B 1 124 ? 3.908 3.338 67.012 1.00 11.18 125 ASP B N 1
ATOM 2117 C CA . ASP B 1 124 ? 3.568 2.944 65.646 1.00 15.40 125 ASP B CA 1
ATOM 2118 C C . ASP B 1 124 ? 4.427 3.709 64.633 1.00 16.40 125 ASP B C 1
ATOM 2119 O O . ASP B 1 124 ? 4.379 3.438 63.435 1.00 14.05 125 ASP B O 1
ATOM 2124 N N . LYS B 1 125 ? 5.233 4.644 65.131 1.00 14.46 126 LYS B N 1
ATOM 2125 C CA . LYS B 1 125 ? 6.070 5.473 64.277 1.00 13.91 126 LYS B CA 1
ATOM 2126 C C . LYS B 1 125 ? 7.238 6.060 65.067 1.00 11.51 126 LYS B C 1
ATOM 2127 O O . LYS B 1 125 ? 7.088 6.421 66.232 1.00 10.94 126 LYS B O 1
ATOM 2133 N N . ILE B 1 126 ? 8.408 6.127 64.428 1.00 12.82 127 ILE B N 1
ATOM 2134 C CA . ILE B 1 126 ? 9.599 6.732 65.020 1.00 9.17 127 ILE B CA 1
ATOM 2135 C C . ILE B 1 126 ? 10.203 7.716 64.020 1.00 10.87 127 ILE B C 1
ATOM 2136 O O . ILE B 1 126 ? 10.438 7.360 62.866 1.00 8.77 127 ILE B O 1
ATOM 2141 N N . VAL B 1 127 ? 10.445 8.948 64.450 1.00 7.89 128 VAL B N 1
ATOM 2142 C CA . VAL B 1 127 ? 11.073 9.928 63.570 1.00 8.40 128 VAL B CA 1
ATOM 2143 C C . VAL B 1 127 ? 12.443 10.266 64.117 1.00 9.41 128 VAL B C 1
ATOM 2144 O O . VAL B 1 127 ? 12.567 10.785 65.232 1.00 10.24 128 VAL B O 1
ATOM 2148 N N . ILE B 1 128 ? 13.464 9.941 63.333 1.00 7.06 129 ILE B N 1
ATOM 2149 C CA . ILE B 1 128 ? 14.860 10.152 63.723 1.00 5.77 129 ILE B CA 1
ATOM 2150 C C . ILE B 1 128 ? 15.429 11.296 62.896 1.00 7.40 129 ILE B C 1
ATOM 2151 O O . ILE B 1 128 ? 15.361 11.279 61.665 1.00 8.66 129 ILE B O 1
ATOM 2156 N N . THR B 1 129 ? 15.989 12.295 63.560 1.00 8.50 130 THR B N 1
ATOM 2157 C CA . THR B 1 129 ? 16.541 13.428 62.833 1.00 8.53 130 THR B CA 1
ATOM 2158 C C . THR B 1 129 ? 18.039 13.583 63.060 1.00 8.55 130 THR B C 1
ATOM 2159 O O . THR B 1 129 ? 18.483 13.824 64.178 1.00 5.02 130 THR B O 1
ATOM 2163 N N . ALA B 1 130 ? 18.807 13.456 61.981 1.00 7.10 131 ALA B N 1
ATOM 2164 C CA . ALA B 1 130 ? 20.238 13.700 62.033 1.00 8.31 131 ALA B CA 1
ATOM 2165 C C . ALA B 1 130 ? 20.459 15.204 62.071 1.00 7.83 131 ALA B C 1
ATOM 2166 O O . ALA B 1 130 ? 20.054 15.914 61.155 1.00 7.61 131 ALA B O 1
ATOM 2168 N N . LEU B 1 131 ? 21.105 15.676 63.134 1.00 7.12 132 LEU B N 1
ATOM 2169 C CA . LEU B 1 131 ? 21.277 17.101 63.393 1.00 7.46 132 LEU B CA 1
ATOM 2170 C C . LEU B 1 131 ? 22.640 17.611 62.953 1.00 10.38 132 LEU B C 1
ATOM 2171 O O . LEU B 1 131 ? 22.752 18.718 62.437 1.00 12.00 132 LEU B O 1
ATOM 2176 N N . ASP B 1 132 ? 23.672 16.798 63.168 1.00 8.51 133 ASP B N 1
ATOM 2177 C CA . ASP B 1 132 ? 25.039 17.154 62.794 1.00 9.24 133 ASP B CA 1
ATOM 2178 C C . ASP B 1 132 ? 25.812 15.950 62.314 1.00 9.82 133 ASP B C 1
ATOM 2179 O O . ASP B 1 132 ? 25.515 14.831 62.720 1.00 9.01 133 ASP B O 1
ATOM 2184 N N . SER B 1 133 ? 26.818 16.190 61.472 1.00 7.23 134 SER B N 1
ATOM 2185 C CA . SER B 1 133 ? 27.782 15.157 61.101 1.00 9.49 134 SER B CA 1
ATOM 2186 C C . SER B 1 133 ? 29.148 15.557 61.630 1.00 12.04 134 SER B C 1
ATOM 2187 O O . SER B 1 133 ? 29.303 16.642 62.190 1.00 9.05 134 SER B O 1
ATOM 2190 N N . HIS B 1 134 ? 30.144 14.701 61.429 1.00 6.56 135 HIS B N 1
ATOM 2191 C CA . HIS B 1 134 ? 31.497 15.051 61.843 1.00 11.15 135 HIS B CA 1
ATOM 2192 C C . HIS B 1 134 ? 32.212 15.969 60.857 1.00 13.15 135 HIS B C 1
ATOM 2193 O O . HIS B 1 134 ? 33.315 16.417 61.128 1.00 12.05 135 HIS B O 1
ATOM 2200 N N . LYS B 1 135 ? 31.578 16.273 59.727 1.00 8.72 136 LYS B N 1
ATOM 2201 C CA . LYS B 1 135 ? 32.247 17.070 58.705 1.00 9.54 136 LYS B CA 1
ATOM 2202 C C . LYS B 1 135 ? 31.618 18.447 58.551 1.00 14.42 136 LYS B C 1
ATOM 2203 O O . LYS B 1 135 ? 32.234 19.454 58.898 1.00 14.06 136 LYS B O 1
ATOM 2209 N N . ASP B 1 136 ? 30.398 18.495 58.021 1.00 10.32 137 ASP B N 1
ATOM 2210 C CA . ASP B 1 136 ? 29.696 19.757 57.847 1.00 12.82 137 ASP B CA 1
ATOM 2211 C C . ASP B 1 136 ? 28.205 19.496 57.618 1.00 12.05 137 ASP B C 1
ATOM 2212 O O . ASP B 1 136 ? 27.771 18.345 57.551 1.00 8.84 137 ASP B O 1
ATOM 2217 N N . LYS B 1 137 ? 27.423 20.558 57.496 1.00 8.41 138 LYS B N 1
ATOM 2218 C CA . LYS B 1 137 ? 25.970 20.404 57.406 1.00 11.26 138 LYS B CA 1
ATOM 2219 C C . LYS B 1 137 ? 25.510 19.828 56.057 1.00 10.16 138 LYS B C 1
ATOM 2220 O O . LYS B 1 137 ? 24.334 19.513 55.880 1.00 9.48 138 LYS B O 1
ATOM 2223 N N . ASN B 1 138 ? 26.434 19.671 55.112 1.00 7.87 139 ASN B N 1
ATOM 2224 C CA . ASN B 1 138 ? 26.093 19.076 53.821 1.00 7.35 139 ASN B CA 1
ATOM 2225 C C . ASN B 1 138 ? 26.553 17.629 53.682 1.00 7.11 139 ASN B C 1
ATOM 2226 O O . ASN B 1 138 ? 26.576 17.079 52.580 1.00 9.70 139 ASN B O 1
ATOM 2231 N N . THR B 1 139 ? 26.909 17.009 54.797 1.00 5.87 140 THR B N 1
ATOM 2232 C CA . THR B 1 139 ? 27.434 15.653 54.758 1.00 5.98 140 THR B CA 1
ATOM 2233 C C . THR B 1 139 ? 26.782 14.770 55.811 1.00 7.87 140 THR B C 1
ATOM 2234 O O . THR B 1 139 ? 26.549 15.202 56.940 1.00 8.05 140 THR B O 1
ATOM 2238 N N . LEU B 1 140 ? 26.468 13.538 55.425 1.00 6.40 141 LEU B N 1
ATOM 2239 C CA . LEU B 1 140 ? 25.958 12.550 56.359 1.00 5.13 141 LEU B CA 1
ATOM 2240 C C . LEU B 1 140 ? 26.046 11.162 55.752 1.00 5.53 141 LEU B C 1
ATOM 2241 O O . LEU B 1 140 ? 25.702 10.967 54.584 1.00 7.45 141 LEU B O 1
ATOM 2246 N N . ALA B 1 141 ? 26.477 10.199 56.557 1.00 5.55 142 ALA B N 1
ATOM 2247 C CA . ALA B 1 141 ? 26.509 8.806 56.138 1.00 7.56 142 ALA B CA 1
ATOM 2248 C C . ALA B 1 141 ? 25.997 7.955 57.286 1.00 7.88 142 ALA B C 1
ATOM 2249 O O . ALA B 1 141 ? 26.492 8.061 58.410 1.00 5.08 142 ALA B O 1
ATOM 2251 N N . ILE B 1 142 ? 24.995 7.130 56.999 1.00 6.35 143 ILE B N 1
ATOM 2252 C CA . ILE B 1 142 ? 24.444 6.210 57.993 1.00 8.85 143 ILE B CA 1
ATOM 2253 C C . ILE B 1 142 ? 24.370 4.815 57.384 1.00 7.77 143 ILE B C 1
ATOM 2254 O O . ILE B 1 142 ? 23.877 4.654 56.269 1.00 8.14 143 ILE B O 1
ATOM 2259 N N . ASN B 1 143 ? 24.879 3.812 58.093 1.00 8.23 144 ASN B N 1
ATOM 2260 C CA . ASN B 1 143 ? 24.898 2.452 57.543 1.00 8.53 144 ASN B CA 1
ATOM 2261 C C . ASN B 1 143 ? 23.521 1.810 57.540 1.00 8.28 144 ASN B C 1
ATOM 2262 O O . ASN B 1 143 ? 23.118 1.164 56.579 1.00 9.99 144 ASN B O 1
ATOM 2267 N N . GLU B 1 144 ? 22.803 1.983 58.634 1.00 7.04 145 GLU B N 1
ATOM 2268 C CA . GLU B 1 144 ? 21.606 1.204 58.872 1.00 10.19 145 GLU B CA 1
ATOM 2269 C C . GLU B 1 144 ? 20.948 1.689 60.142 1.00 9.62 145 GLU B C 1
ATOM 2270 O O . GLU B 1 144 ? 21.614 2.233 61.021 1.00 8.63 145 GLU B O 1
ATOM 2276 N N . ILE B 1 145 ? 19.638 1.500 60.243 1.00 8.40 146 ILE B N 1
ATOM 2277 C CA . ILE B 1 145 ? 18.951 1.720 61.510 1.00 10.70 146 ILE B CA 1
ATOM 2278 C C . ILE B 1 145 ? 18.062 0.513 61.755 1.00 13.87 146 ILE B C 1
ATOM 2279 O O . ILE B 1 145 ? 17.191 0.197 60.937 1.00 9.30 146 ILE B O 1
ATOM 2284 N N . GLU B 1 146 ? 18.324 -0.179 62.859 1.00 11.85 147 GLU B N 1
ATOM 2285 C CA . GLU B 1 146 ? 17.576 -1.374 63.226 1.00 15.26 147 GLU B CA 1
ATOM 2286 C C . GLU B 1 146 ? 16.638 -1.105 64.393 1.00 18.01 147 GLU B C 1
ATOM 2287 O O . GLU B 1 146 ? 16.935 -0.285 65.267 1.00 14.68 147 GLU B O 1
ATOM 2293 N N . PHE B 1 147 ? 15.507 -1.806 64.393 1.00 14.90 148 PHE B N 1
ATOM 2294 C CA . PHE B 1 147 ? 14.514 -1.711 65.452 1.00 15.99 148 PHE B CA 1
ATOM 2295 C C . PHE B 1 147 ? 14.307 -3.073 66.099 1.00 22.16 148 PHE B C 1
ATOM 2296 O O . PHE B 1 147 ? 13.956 -4.037 65.423 1.00 23.98 148 PHE B O 1
ATOM 2304 N N . TYR B 1 148 ? 14.514 -3.146 67.407 1.00 19.33 149 TYR B N 1
ATOM 2305 C CA . TYR B 1 148 ? 14.434 -4.423 68.108 1.00 24.46 149 TYR B CA 1
ATOM 2306 C C . TYR B 1 148 ? 13.111 -4.547 68.873 1.00 21.82 149 TYR B C 1
ATOM 2307 O O . TYR B 1 148 ? 12.851 -3.807 69.825 1.00 17.81 149 TYR B O 1
ATOM 2316 N N . GLU B 1 149 ? 12.272 -5.477 68.425 1.00 25.33 150 GLU B N 1
ATOM 2317 C CA . GLU B 1 149 ? 10.963 -5.712 69.036 1.00 27.42 150 GLU B CA 1
ATOM 2318 C C . GLU B 1 149 ? 11.101 -6.482 70.346 1.00 29.08 150 GLU B C 1
ATOM 2319 O O . GLU B 1 149 ? 11.731 -7.538 70.387 1.00 34.31 150 GLU B O 1
ATOM 2325 N N . LYS B 1 150 ? 10.518 -5.948 71.416 1.00 33.03 151 LYS B N 1
ATOM 2326 C CA . LYS B 1 150 ? 10.626 -6.570 72.735 1.00 36.42 151 LYS B CA 1
#